Protein AF-A0A7H0TW19-F1 (afdb_monomer_lite)

Structure (mmCIF, N/CA/C/O backbone):
data_AF-A0A7H0TW19-F1
#
_entry.id   AF-A0A7H0TW19-F1
#
loop_
_atom_site.group_PDB
_atom_site.id
_atom_site.type_symbol
_atom_site.label_atom_id
_atom_site.label_alt_id
_atom_site.label_comp_id
_atom_site.label_asym_id
_atom_site.label_entity_id
_atom_site.label_seq_id
_atom_site.pdbx_PDB_ins_code
_atom_site.Cartn_x
_atom_site.Cartn_y
_atom_site.Cartn_z
_atom_site.occupancy
_atom_site.B_iso_or_equiv
_atom_site.auth_seq_id
_atom_site.auth_comp_id
_atom_site.auth_asym_id
_atom_site.auth_atom_id
_atom_site.pdbx_PDB_model_num
ATOM 1 N N . MET A 1 1 ? 64.358 -73.843 11.636 1.00 55.31 1 MET A N 1
ATOM 2 C CA . MET A 1 1 ? 64.162 -72.711 10.711 1.00 55.31 1 MET A CA 1
ATOM 3 C C . MET A 1 1 ? 63.463 -73.249 9.483 1.00 55.31 1 MET A C 1
ATOM 5 O O . MET A 1 1 ? 64.134 -73.907 8.717 1.00 55.31 1 MET A O 1
ATOM 9 N N . GLU A 1 2 ? 62.163 -73.012 9.314 1.00 51.94 2 GLU A N 1
ATOM 10 C CA . GLU A 1 2 ? 61.549 -72.881 7.986 1.00 51.94 2 GLU A CA 1
ATOM 11 C C . GLU A 1 2 ? 60.139 -72.311 8.144 1.00 51.94 2 GLU A C 1
ATOM 13 O O . GLU A 1 2 ? 59.364 -72.754 8.989 1.00 51.94 2 GLU A O 1
ATOM 18 N N . LYS A 1 3 ? 59.846 -71.251 7.391 1.00 59.38 3 LYS A N 1
ATOM 19 C CA . LYS A 1 3 ? 58.545 -70.585 7.355 1.00 59.38 3 LYS A CA 1
ATOM 20 C C . LYS A 1 3 ? 57.740 -71.241 6.241 1.00 59.38 3 LYS A C 1
ATOM 22 O O . LYS A 1 3 ? 58.203 -71.220 5.106 1.00 59.38 3 LYS A O 1
ATOM 27 N N . GLN A 1 4 ? 56.530 -71.719 6.522 1.00 59.62 4 GLN A N 1
ATOM 28 C CA . GLN A 1 4 ? 55.551 -71.986 5.469 1.00 59.62 4 GLN A CA 1
ATOM 29 C C . GLN A 1 4 ? 54.178 -71.407 5.807 1.00 59.62 4 GLN A C 1
ATOM 31 O O . GLN A 1 4 ? 53.728 -71.350 6.950 1.00 59.62 4 GLN A O 1
ATOM 36 N N . THR A 1 5 ? 53.602 -70.850 4.753 1.00 67.44 5 THR A N 1
ATOM 37 C CA . THR A 1 5 ? 52.537 -69.862 4.677 1.00 67.44 5 THR A CA 1
ATOM 38 C C . THR A 1 5 ? 51.166 -70.517 4.766 1.00 67.44 5 THR A C 1
ATOM 40 O O . THR A 1 5 ? 50.827 -71.330 3.912 1.00 67.44 5 THR A O 1
ATOM 43 N N . MET A 1 6 ? 50.339 -70.114 5.733 1.00 57.69 6 MET A N 1
ATOM 44 C CA . MET A 1 6 ? 48.916 -70.459 5.699 1.00 57.69 6 MET A CA 1
ATOM 45 C C . MET A 1 6 ? 48.165 -69.470 4.806 1.00 57.69 6 MET A C 1
ATOM 47 O O . MET A 1 6 ? 47.968 -68.299 5.144 1.00 57.69 6 MET A O 1
ATOM 51 N N . ASP A 1 7 ? 47.779 -69.992 3.649 1.00 60.94 7 ASP A N 1
ATOM 52 C CA . ASP A 1 7 ? 46.862 -69.428 2.673 1.00 60.94 7 ASP A CA 1
ATOM 53 C C . ASP A 1 7 ? 45.519 -69.078 3.342 1.00 60.94 7 ASP A C 1
ATOM 55 O O . ASP A 1 7 ? 44.771 -69.944 3.805 1.00 60.94 7 ASP A O 1
ATOM 59 N N . LYS A 1 8 ? 45.210 -67.778 3.432 1.00 62.84 8 LYS A N 1
ATOM 60 C CA . LYS A 1 8 ? 43.894 -67.287 3.861 1.00 62.84 8 LYS A CA 1
ATOM 61 C C . LYS A 1 8 ? 42.933 -67.445 2.689 1.00 62.84 8 LYS A C 1
ATOM 63 O O . LYS A 1 8 ? 42.563 -66.467 2.032 1.00 62.84 8 LYS A O 1
ATOM 68 N N . SER A 1 9 ? 42.524 -68.685 2.443 1.00 61.53 9 SER A N 1
ATOM 69 C CA . SER A 1 9 ? 41.422 -68.980 1.542 1.00 61.53 9 SER A CA 1
ATOM 70 C C . SER A 1 9 ? 40.178 -68.232 2.028 1.00 61.53 9 SER A C 1
ATOM 72 O O . SER A 1 9 ? 39.722 -68.318 3.170 1.00 61.53 9 SER A O 1
ATOM 74 N N . LYS A 1 10 ? 39.680 -67.384 1.136 1.00 64.19 10 LYS A N 1
ATOM 75 C CA . LYS A 1 10 ? 38.497 -66.556 1.311 1.00 64.19 10 LYS A CA 1
ATOM 76 C C . LYS A 1 10 ? 37.289 -67.482 1.451 1.00 64.19 10 LYS A C 1
ATOM 78 O O . LYS A 1 10 ? 36.695 -67.866 0.447 1.00 64.19 10 LYS A O 1
ATOM 83 N N . GLN A 1 11 ? 36.889 -67.817 2.675 1.00 61.22 11 GLN A N 1
ATOM 84 C CA . GLN A 1 11 ? 35.542 -68.330 2.906 1.00 61.22 11 GLN A CA 1
ATOM 85 C C . GLN A 1 11 ? 34.555 -67.190 2.648 1.00 61.22 11 GLN A C 1
ATOM 87 O O . GLN A 1 11 ? 34.291 -66.331 3.490 1.00 61.22 11 GLN A O 1
ATOM 92 N N . ALA A 1 12 ? 34.051 -67.152 1.417 1.00 63.41 12 ALA A N 1
ATOM 93 C CA . ALA A 1 12 ? 32.933 -66.320 1.033 1.00 63.41 12 ALA A CA 1
ATOM 94 C C . ALA A 1 12 ? 31.709 -66.762 1.846 1.00 63.41 12 ALA A C 1
ATOM 96 O O . ALA A 1 12 ? 31.080 -67.775 1.550 1.00 63.41 12 ALA A O 1
ATOM 97 N N . PHE A 1 13 ? 31.358 -65.991 2.874 1.00 61.44 13 PHE A N 1
ATOM 98 C CA . PHE A 1 13 ? 30.059 -66.105 3.522 1.00 61.44 13 PHE A CA 1
ATOM 99 C C . PHE A 1 13 ? 28.979 -65.758 2.492 1.00 61.44 13 PHE A C 1
ATOM 101 O O . PHE A 1 13 ? 28.653 -64.590 2.261 1.00 61.44 13 PHE A O 1
ATOM 108 N N . HIS A 1 14 ? 28.418 -66.780 1.849 1.00 65.75 14 HIS A N 1
ATOM 109 C CA . HIS A 1 14 ? 27.191 -66.646 1.083 1.00 65.75 14 HIS A CA 1
ATOM 110 C C . HIS A 1 14 ? 26.060 -66.301 2.048 1.00 65.75 14 HIS A C 1
ATOM 112 O O . HIS A 1 14 ? 25.430 -67.152 2.671 1.00 65.75 14 HIS A O 1
ATOM 118 N N . LYS A 1 15 ? 25.814 -64.998 2.182 1.00 64.38 15 LYS A N 1
ATOM 119 C CA . LYS A 1 15 ? 24.645 -64.459 2.862 1.00 64.38 15 LYS A CA 1
ATOM 120 C C . LYS A 1 15 ? 23.422 -64.868 2.042 1.00 64.38 15 LYS A C 1
ATOM 122 O O . LYS A 1 15 ? 23.065 -64.197 1.073 1.00 64.38 15 LYS A O 1
ATOM 127 N N . LEU A 1 16 ? 22.807 -65.989 2.415 1.00 62.59 16 LEU A N 1
ATOM 128 C CA . LEU A 1 16 ? 21.478 -66.392 1.968 1.00 62.59 16 LEU A CA 1
ATOM 129 C C . LEU A 1 16 ? 20.519 -65.234 2.265 1.00 62.59 16 LEU A C 1
ATOM 131 O O . LEU A 1 16 ? 20.062 -65.042 3.391 1.00 62.59 16 LEU A O 1
ATOM 135 N N . LYS A 1 17 ? 20.235 -64.412 1.250 1.00 64.38 17 LYS A N 1
ATOM 136 C CA . LYS A 1 17 ? 19.114 -63.479 1.299 1.00 64.38 17 LYS A CA 1
ATOM 137 C C . LYS A 1 17 ? 17.857 -64.336 1.288 1.00 64.38 17 LYS A C 1
ATOM 139 O O . LYS A 1 17 ? 17.424 -64.773 0.226 1.00 64.38 17 LYS A O 1
ATOM 144 N N . GLN A 1 18 ? 17.269 -64.573 2.459 1.00 66.00 18 GLN A N 1
ATOM 145 C CA . GLN A 1 18 ? 15.869 -64.970 2.518 1.00 66.00 18 GLN A CA 1
ATOM 146 C C . GLN A 1 18 ? 15.077 -63.873 1.806 1.00 66.00 18 GLN A C 1
ATOM 148 O O . GLN A 1 18 ? 14.946 -62.748 2.292 1.00 66.00 18 GLN A O 1
ATOM 153 N N . ALA A 1 19 ? 14.636 -64.167 0.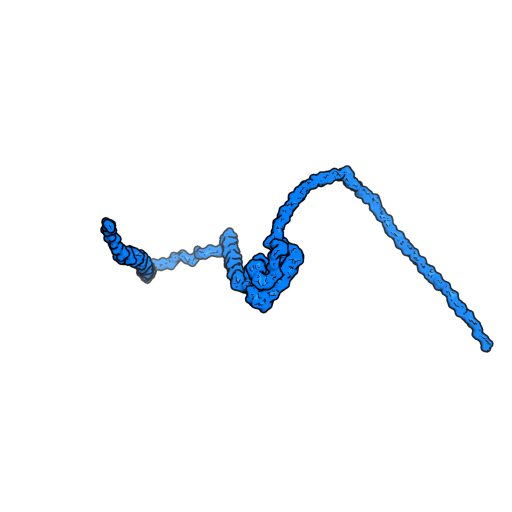586 1.00 63.41 19 ALA A N 1
ATOM 154 C CA . ALA A 1 19 ? 13.749 -63.290 -0.142 1.00 63.41 19 ALA A CA 1
ATOM 155 C C . ALA A 1 19 ? 12.436 -63.261 0.639 1.00 63.41 19 ALA A C 1
ATOM 157 O O . ALA A 1 19 ? 11.696 -64.244 0.642 1.00 63.41 19 ALA A O 1
ATOM 158 N N . PHE A 1 20 ? 12.161 -62.146 1.319 1.00 64.44 20 PHE A N 1
ATOM 159 C CA . PHE A 1 20 ? 10.841 -61.861 1.861 1.00 64.44 20 PHE A CA 1
ATOM 160 C C . PHE A 1 20 ? 9.842 -61.941 0.703 1.00 64.44 20 PHE A C 1
ATOM 162 O O . PHE A 1 20 ? 9.719 -61.014 -0.104 1.00 64.44 20 PHE A O 1
ATOM 169 N N . ARG A 1 21 ? 9.169 -63.089 0.574 1.00 64.62 21 ARG A N 1
ATOM 170 C CA . ARG A 1 21 ? 8.067 -63.262 -0.365 1.00 64.62 21 ARG A CA 1
ATOM 171 C C . ARG A 1 21 ? 6.995 -62.273 0.075 1.00 64.62 21 ARG A C 1
ATOM 173 O O . ARG A 1 21 ? 6.430 -62.412 1.155 1.00 64.62 21 ARG A O 1
ATOM 180 N N . LYS A 1 22 ? 6.777 -61.228 -0.727 1.00 67.75 22 LYS A N 1
ATOM 181 C CA . LYS A 1 22 ? 5.697 -60.263 -0.499 1.00 67.75 22 LYS A CA 1
ATOM 182 C C . LYS A 1 22 ? 4.389 -61.057 -0.341 1.00 67.75 22 LYS A C 1
ATOM 184 O O . LYS A 1 22 ? 4.174 -61.970 -1.143 1.00 67.75 22 LYS A O 1
ATOM 189 N N . PRO A 1 23 ? 3.543 -60.756 0.661 1.00 71.25 23 PRO A N 1
ATOM 190 C CA . PRO A 1 23 ? 2.292 -61.481 0.845 1.00 71.25 23 PRO A CA 1
ATOM 191 C C . PRO A 1 23 ? 1.435 -61.360 -0.425 1.00 71.25 23 PRO A C 1
ATOM 193 O O . PRO A 1 23 ? 1.479 -60.310 -1.081 1.00 71.25 23 PRO A O 1
ATOM 196 N N . PRO A 1 24 ? 0.674 -62.403 -0.806 1.00 68.25 24 PRO A N 1
ATOM 197 C CA . PRO A 1 24 ? -0.216 -62.315 -1.954 1.00 68.25 24 PRO A CA 1
ATOM 198 C C . PRO A 1 24 ? -1.241 -61.213 -1.683 1.00 68.25 24 PRO A C 1
ATOM 200 O O . PRO A 1 24 ? -2.021 -61.281 -0.736 1.00 68.25 24 PRO A O 1
ATOM 203 N N . THR A 1 25 ? -1.213 -60.158 -2.494 1.00 66.50 25 THR A N 1
ATOM 204 C CA . THR A 1 25 ? -2.215 -59.100 -2.410 1.00 66.50 25 THR A CA 1
ATOM 205 C C . THR A 1 25 ? -3.558 -59.665 -2.878 1.00 66.50 25 THR A C 1
ATOM 207 O O . THR A 1 25 ? -3.610 -60.312 -3.931 1.00 66.50 25 THR A O 1
ATOM 210 N N . PRO A 1 26 ? -4.664 -59.448 -2.142 1.00 64.44 26 PRO A N 1
ATOM 211 C CA . PRO A 1 26 ? -5.974 -59.863 -2.613 1.00 64.44 26 PRO A CA 1
ATOM 212 C C . PRO A 1 26 ? -6.293 -59.072 -3.883 1.00 64.44 26 PRO A C 1
ATOM 214 O O . PRO A 1 26 ? -6.465 -57.853 -3.853 1.00 64.44 26 PRO A O 1
ATOM 217 N N . LYS A 1 27 ? -6.360 -59.767 -5.022 1.00 65.62 27 LYS A N 1
ATOM 218 C CA . LYS A 1 27 ? -6.861 -59.216 -6.285 1.00 65.62 27 LYS A CA 1
ATOM 219 C C . LYS A 1 27 ? -8.382 -59.062 -6.194 1.00 65.62 27 LYS A C 1
ATOM 221 O O . LYS A 1 27 ? -9.121 -59.734 -6.904 1.00 65.62 27 LYS A O 1
ATOM 226 N N . GLN A 1 28 ? -8.868 -58.175 -5.327 1.00 65.31 28 GLN A N 1
ATOM 227 C CA . GLN A 1 28 ? -10.211 -57.630 -5.491 1.00 65.31 28 GLN A CA 1
ATOM 228 C C . GLN A 1 28 ? -10.141 -56.640 -6.651 1.00 65.31 28 GLN A C 1
ATOM 230 O O . GLN A 1 28 ? -9.742 -55.484 -6.505 1.00 65.31 28 GLN A O 1
ATOM 235 N N . ALA A 1 29 ? -10.439 -57.139 -7.849 1.00 65.19 29 ALA A N 1
ATOM 236 C CA . ALA A 1 29 ? -10.608 -56.306 -9.023 1.00 65.19 29 ALA A CA 1
ATOM 237 C C . ALA A 1 29 ? -11.854 -55.442 -8.809 1.00 65.19 29 ALA A C 1
ATOM 239 O O . ALA A 1 29 ? -12.974 -55.874 -9.070 1.00 65.19 29 ALA A O 1
ATOM 240 N N . PHE A 1 30 ? -11.667 -54.220 -8.310 1.00 68.75 30 PHE A N 1
ATOM 241 C CA . PHE A 1 30 ? -12.728 -53.223 -8.351 1.00 68.75 30 PHE A CA 1
ATOM 242 C C . PHE A 1 30 ? -13.170 -53.074 -9.815 1.00 68.75 30 PHE A C 1
ATOM 244 O O . PHE A 1 30 ? -12.311 -52.819 -10.672 1.00 68.75 30 PHE A O 1
ATOM 251 N N . PRO A 1 31 ? -14.464 -53.253 -10.141 1.00 68.94 31 PRO A N 1
ATOM 252 C CA . PRO A 1 31 ? -14.936 -53.062 -11.501 1.00 68.94 31 PRO A CA 1
ATOM 253 C C . PRO A 1 31 ? -14.594 -51.633 -11.921 1.00 68.94 31 PRO A C 1
ATOM 255 O O . PRO A 1 31 ? -15.015 -50.659 -11.292 1.00 68.94 31 PRO A O 1
ATOM 258 N N . LYS A 1 32 ? -13.776 -51.500 -12.971 1.00 65.75 32 LYS A N 1
ATOM 259 C CA . LYS A 1 32 ? -13.471 -50.196 -13.565 1.00 65.75 32 LYS A CA 1
ATOM 260 C C . LYS A 1 32 ? -14.809 -49.589 -13.998 1.00 65.75 32 LYS A C 1
ATOM 262 O O . LYS A 1 32 ? -15.549 -50.270 -14.704 1.00 65.75 32 LYS A O 1
ATOM 267 N N . PRO A 1 33 ? -15.151 -48.350 -13.608 1.00 64.62 33 PRO A N 1
ATOM 268 C CA . PRO A 1 33 ? -16.420 -47.755 -14.003 1.00 64.62 33 PRO A CA 1
ATOM 269 C C . PRO A 1 33 ? -16.463 -47.598 -15.531 1.00 64.62 33 PRO A C 1
ATOM 271 O O . PRO A 1 33 ? -15.871 -46.682 -16.100 1.00 64.62 33 PRO A O 1
ATOM 274 N N . THR A 1 34 ? -17.180 -48.497 -16.203 1.00 68.00 34 THR A N 1
ATOM 275 C CA . THR A 1 34 ? -17.396 -48.531 -17.655 1.00 68.00 34 THR A CA 1
ATOM 276 C C . THR A 1 34 ? -18.524 -47.594 -18.063 1.00 68.00 34 THR A C 1
ATOM 278 O O . THR A 1 34 ? -19.465 -47.989 -18.736 1.00 68.00 34 THR A O 1
ATOM 281 N N . LYS A 1 35 ? -18.461 -46.321 -17.668 1.00 62.81 35 LYS A N 1
ATOM 282 C CA . LYS A 1 35 ? -19.260 -45.265 -18.304 1.00 62.81 35 LYS A CA 1
ATOM 283 C C . LYS A 1 35 ? -18.415 -44.009 -18.332 1.00 62.81 35 LYS A C 1
ATOM 285 O O . LYS A 1 35 ? -18.204 -43.373 -17.299 1.00 62.81 35 LYS A O 1
ATOM 290 N N . SER A 1 36 ? -17.944 -43.637 -19.521 1.00 65.88 36 SER A N 1
ATOM 291 C CA . SER A 1 36 ? -17.420 -42.302 -19.775 1.00 65.88 36 SER A CA 1
ATOM 292 C C . SER A 1 36 ? -18.560 -41.312 -19.546 1.00 65.88 36 SER A C 1
ATOM 294 O O . SER A 1 36 ? -19.280 -40.940 -20.475 1.00 65.88 36 SER A O 1
ATOM 296 N N . LYS A 1 37 ? -18.759 -40.889 -18.293 1.00 62.50 37 LYS A N 1
ATOM 297 C CA . LYS A 1 37 ? -19.465 -39.647 -18.009 1.00 62.50 37 LYS A CA 1
ATOM 298 C C . LYS A 1 37 ? -18.682 -38.601 -18.786 1.00 62.50 37 LYS A C 1
ATOM 300 O O . LYS A 1 37 ? -17.597 -38.200 -18.369 1.00 62.50 37 LYS A O 1
ATOM 305 N N . LYS A 1 38 ? -19.202 -38.205 -19.952 1.00 62.53 38 LYS A N 1
ATOM 306 C CA . LYS A 1 38 ? -18.867 -36.931 -20.575 1.00 62.53 38 LYS A CA 1
ATOM 307 C C . LYS A 1 38 ? -19.217 -35.915 -19.502 1.00 62.53 38 LYS A C 1
ATOM 309 O O . LYS A 1 38 ? -20.367 -35.508 -19.381 1.00 62.53 38 LYS A O 1
ATOM 314 N N . PHE A 1 39 ? -18.250 -35.605 -18.637 1.00 60.53 39 PHE A N 1
ATOM 315 C CA . PHE A 1 39 ? -18.331 -34.459 -17.760 1.00 60.53 39 PHE A CA 1
ATOM 316 C C . PHE A 1 39 ? -18.695 -33.340 -18.707 1.00 60.53 39 PHE A C 1
ATOM 318 O O . PHE A 1 39 ? -17.907 -33.054 -19.611 1.00 60.53 39 PHE A O 1
ATOM 325 N N . PHE A 1 40 ? -19.912 -32.806 -18.584 1.00 64.19 40 PHE A N 1
ATOM 326 C CA . PHE A 1 40 ? -20.288 -31.596 -19.283 1.00 64.19 40 PHE A CA 1
ATOM 327 C C . PHE A 1 40 ? -19.141 -30.636 -19.017 1.00 64.19 40 PHE A C 1
ATOM 329 O O . PHE A 1 40 ? -18.960 -30.171 -17.886 1.00 64.19 40 PHE A O 1
ATOM 336 N N . ARG A 1 41 ? -18.290 -30.430 -20.028 1.00 65.75 41 ARG A N 1
ATOM 337 C CA . ARG A 1 41 ? -17.232 -29.439 -19.991 1.00 65.75 41 ARG A CA 1
ATOM 338 C C . ARG A 1 41 ? -17.996 -28.136 -20.093 1.00 65.75 41 ARG A C 1
ATOM 340 O O . ARG A 1 41 ? -18.065 -27.544 -21.160 1.00 65.75 41 ARG A O 1
ATOM 347 N N . LYS A 1 42 ? -18.649 -27.731 -18.994 1.00 65.56 42 LYS A N 1
ATOM 348 C CA . LYS A 1 42 ? -19.119 -26.366 -18.824 1.00 65.56 42 LYS A CA 1
ATOM 349 C C . LYS A 1 42 ? -17.892 -25.555 -19.176 1.00 65.56 42 LYS A C 1
ATOM 351 O O . LYS A 1 42 ? -16.871 -25.704 -18.497 1.00 65.56 42 LYS A O 1
ATOM 356 N N . HIS A 1 43 ? -17.947 -24.826 -20.290 1.00 67.19 43 HIS A N 1
ATOM 357 C CA . HIS A 1 43 ? -16.893 -23.898 -20.648 1.00 67.19 43 HIS A CA 1
ATOM 358 C C . HIS A 1 43 ? -16.686 -23.073 -19.391 1.00 67.19 43 HIS A C 1
ATOM 360 O O . HIS A 1 43 ? -17.595 -22.358 -18.970 1.00 67.19 43 HIS A O 1
ATOM 366 N N . LYS A 1 44 ? -15.560 -23.296 -18.699 1.00 64.94 44 LYS A N 1
ATOM 367 C CA . LYS A 1 44 ? -15.215 -22.518 -17.519 1.00 64.94 44 LYS A CA 1
AT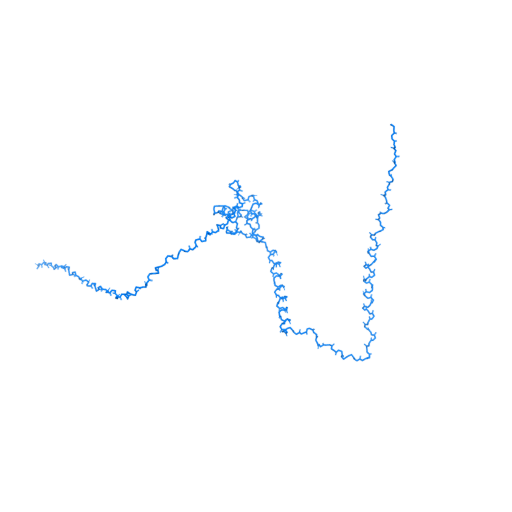OM 368 C C . LYS A 1 44 ? -15.116 -21.118 -18.069 1.00 64.94 44 LYS A C 1
ATOM 370 O O . LYS A 1 44 ? -14.139 -20.819 -18.750 1.00 64.94 44 LYS A O 1
ATOM 375 N N . GLN A 1 45 ? -16.174 -20.337 -17.868 1.00 63.56 45 GLN A N 1
ATOM 376 C CA . GLN A 1 45 ? -16.252 -18.948 -18.263 1.00 63.56 45 GLN A CA 1
ATOM 377 C C . GLN A 1 45 ? -14.937 -18.364 -17.780 1.00 63.56 45 GLN A C 1
ATOM 379 O O . GLN A 1 45 ? -14.661 -18.397 -16.577 1.00 63.56 45 GLN A O 1
ATOM 384 N N . SER A 1 46 ? -14.043 -18.029 -18.716 1.00 65.50 46 SER A N 1
ATOM 385 C CA . SER A 1 46 ? -12.699 -17.617 -18.344 1.00 65.50 46 SER A CA 1
ATOM 386 C C . SER A 1 46 ? -12.922 -16.427 -17.439 1.00 65.50 46 SER A C 1
ATOM 388 O O . SER A 1 46 ? -13.501 -15.444 -17.907 1.00 65.50 46 SER A O 1
ATOM 390 N N . PHE A 1 47 ? -12.586 -16.540 -16.149 1.00 66.75 47 PHE A N 1
ATOM 391 C CA . PHE A 1 47 ? -12.694 -15.416 -15.231 1.00 66.75 47 PHE A CA 1
ATOM 392 C C . PHE A 1 47 ? -11.986 -14.272 -15.936 1.00 66.75 47 PHE A C 1
ATOM 394 O O . PHE A 1 47 ? -10.769 -14.359 -16.114 1.00 66.75 47 PHE A O 1
ATOM 401 N N . ARG A 1 48 ? -12.753 -13.300 -16.459 1.00 68.75 48 ARG A N 1
ATOM 402 C CA . ARG A 1 48 ? -12.216 -12.269 -17.348 1.00 68.75 48 ARG A CA 1
ATOM 403 C C . ARG A 1 48 ? -11.047 -11.668 -16.591 1.00 68.75 48 ARG A C 1
ATOM 405 O O . ARG A 1 48 ? -11.234 -11.099 -15.509 1.00 68.75 48 ARG A O 1
ATOM 412 N N . LYS A 1 49 ? -9.830 -11.929 -17.076 1.00 68.75 49 LYS A N 1
ATOM 413 C CA . LYS A 1 49 ? -8.609 -11.489 -16.410 1.00 68.75 49 LYS A CA 1
ATOM 414 C C . LYS A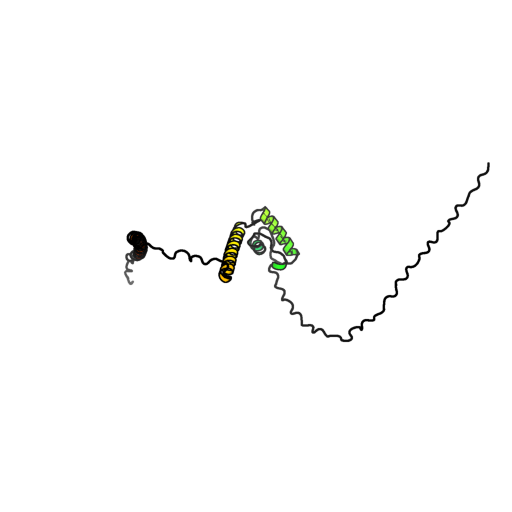 1 49 ? -8.685 -9.974 -16.435 1.00 68.75 49 LYS A C 1
ATOM 416 O O . LYS A 1 49 ? -8.530 -9.375 -17.491 1.00 68.75 49 LYS A O 1
ATOM 421 N N . ARG A 1 50 ? -9.023 -9.359 -15.297 1.00 75.44 50 ARG A N 1
ATOM 422 C CA . ARG A 1 50 ? -9.005 -7.896 -15.205 1.00 75.44 50 ARG A CA 1
ATOM 423 C C . ARG A 1 50 ? -7.591 -7.451 -15.555 1.00 75.44 50 ARG A C 1
ATOM 425 O O . ARG A 1 50 ? -6.635 -8.066 -15.073 1.00 75.44 50 ARG A O 1
ATOM 432 N N . SER A 1 51 ? -7.497 -6.448 -16.414 1.00 80.81 51 SER A N 1
ATOM 433 C CA . SER A 1 51 ? -6.239 -5.944 -16.942 1.00 80.81 51 SER A CA 1
ATOM 434 C C . SER A 1 51 ? -5.318 -5.478 -15.817 1.00 80.81 51 SER A C 1
ATOM 436 O O . SER A 1 51 ? -5.763 -5.020 -14.758 1.00 80.81 51 SER A O 1
ATOM 438 N N . ASN A 1 52 ? -4.014 -5.630 -16.047 1.00 85.69 52 ASN A N 1
ATOM 439 C CA . ASN A 1 52 ? -3.011 -5.073 -15.153 1.00 85.69 52 ASN A CA 1
ATOM 440 C C . ASN A 1 52 ? -3.188 -3.553 -15.128 1.00 85.69 52 ASN A C 1
ATOM 442 O O . ASN A 1 52 ? -3.296 -2.940 -16.189 1.00 85.69 52 ASN A O 1
ATOM 446 N N . PRO A 1 53 ? -3.178 -2.925 -13.948 1.00 86.25 53 PRO A N 1
ATOM 447 C CA . PRO A 1 53 ? -3.493 -1.511 -13.855 1.00 86.25 53 PRO A CA 1
ATOM 448 C C . PRO A 1 53 ? -2.268 -0.611 -14.139 1.00 86.25 53 PRO A C 1
ATOM 450 O O . PRO A 1 53 ? -2.399 0.607 -14.077 1.00 86.25 53 PRO A O 1
ATOM 453 N N . ILE A 1 54 ? -1.084 -1.188 -14.396 1.00 88.69 54 ILE A N 1
ATOM 454 C CA . ILE A 1 54 ? 0.141 -0.485 -14.826 1.00 88.69 54 ILE A CA 1
ATOM 455 C C . ILE A 1 54 ? 0.434 -0.879 -16.271 1.00 88.69 54 ILE A C 1
ATOM 457 O O . ILE A 1 54 ? 0.549 -2.081 -16.560 1.00 88.69 54 ILE A O 1
ATOM 461 N N . GLY A 1 55 ? 0.582 0.117 -17.142 1.00 86.00 55 GLY A N 1
ATOM 462 C CA . GLY A 1 55 ? 0.979 -0.070 -18.529 1.00 86.00 55 GLY A CA 1
ATOM 463 C C . GLY A 1 55 ? 2.463 -0.439 -18.661 1.00 86.00 55 GLY A C 1
ATOM 464 O O . GLY A 1 55 ? 3.265 -0.170 -17.769 1.00 86.00 55 GLY A O 1
ATOM 465 N N . PRO A 1 56 ? 2.880 -1.060 -19.775 1.00 81.62 56 PRO A N 1
ATOM 466 C CA . PRO A 1 56 ? 4.283 -1.421 -19.994 1.00 81.62 56 PRO A CA 1
ATOM 467 C C . PRO A 1 56 ? 5.225 -0.206 -20.067 1.00 81.62 56 PRO A C 1
ATOM 469 O O . PRO A 1 56 ? 6.413 -0.360 -19.803 1.00 81.62 56 PRO A O 1
ATOM 472 N N . ARG A 1 57 ? 4.701 0.982 -20.402 1.00 84.88 57 ARG A N 1
ATOM 473 C CA . ARG A 1 57 ? 5.462 2.235 -20.528 1.00 84.88 57 ARG A CA 1
ATOM 474 C C . ARG A 1 57 ? 5.523 3.068 -19.246 1.00 84.88 57 ARG A C 1
ATOM 476 O O . ARG A 1 57 ? 6.254 4.047 -19.219 1.00 84.88 57 ARG A O 1
ATOM 483 N N . ASP A 1 58 ? 4.796 2.691 -18.196 1.00 87.44 58 ASP A N 1
ATOM 484 C CA . ASP A 1 58 ? 4.768 3.479 -16.964 1.00 87.44 58 ASP A CA 1
ATOM 485 C C . ASP A 1 58 ? 6.067 3.259 -16.166 1.00 87.44 58 ASP A C 1
ATOM 487 O O . ASP A 1 58 ? 6.334 2.132 -15.720 1.00 87.44 58 ASP A O 1
ATOM 491 N N . PRO A 1 59 ? 6.885 4.304 -15.943 1.00 89.62 59 PRO A N 1
ATOM 492 C CA . PRO A 1 59 ? 8.126 4.163 -15.199 1.00 89.62 59 PRO A CA 1
ATOM 493 C C . PRO A 1 59 ? 7.833 3.959 -13.706 1.00 89.62 59 PRO A C 1
ATOM 495 O O . PRO A 1 59 ? 7.143 4.750 -13.057 1.00 89.62 59 PRO A O 1
ATOM 498 N N . ILE A 1 60 ? 8.388 2.882 -13.145 1.00 93.50 60 ILE A N 1
ATOM 499 C CA . ILE A 1 60 ? 8.276 2.538 -11.722 1.00 93.50 60 ILE A CA 1
ATOM 500 C C . ILE A 1 60 ? 9.581 2.945 -11.032 1.00 93.50 60 ILE A C 1
ATOM 502 O O . ILE A 1 60 ? 10.573 2.222 -11.118 1.00 93.50 60 ILE A O 1
ATOM 506 N N . PHE A 1 61 ? 9.571 4.090 -10.350 1.00 93.81 61 PHE A N 1
ATOM 507 C CA . PHE A 1 61 ? 10.687 4.602 -9.547 1.00 93.81 61 PHE A CA 1
ATOM 508 C C . PHE A 1 61 ? 10.172 5.262 -8.259 1.00 93.81 61 PHE A C 1
ATOM 510 O O . PHE A 1 61 ? 8.983 5.563 -8.141 1.00 93.81 61 PHE A O 1
ATOM 517 N N . PHE A 1 62 ? 11.054 5.464 -7.274 1.00 94.56 62 PHE A N 1
ATOM 518 C CA . PHE A 1 62 ? 10.682 5.924 -5.927 1.00 94.56 62 PHE A CA 1
ATOM 519 C C . PHE A 1 62 ? 10.094 7.347 -5.885 1.00 94.56 62 PHE A C 1
ATOM 521 O O . PHE A 1 62 ? 9.298 7.642 -5.001 1.00 94.56 62 PHE A O 1
ATOM 528 N N . GLY A 1 63 ? 10.432 8.202 -6.854 1.00 93.69 63 GLY A N 1
ATOM 529 C CA . GLY A 1 63 ? 9.906 9.567 -6.962 1.00 93.69 63 GLY A CA 1
ATOM 530 C C . GLY A 1 63 ? 8.479 9.661 -7.517 1.00 93.69 63 GLY A C 1
ATOM 531 O O . GLY A 1 63 ? 7.814 10.674 -7.323 1.00 93.69 63 GLY A O 1
ATOM 532 N N . ASN A 1 64 ? 7.952 8.609 -8.157 1.00 94.88 64 ASN A N 1
ATOM 533 C CA . ASN A 1 64 ? 6.571 8.610 -8.646 1.00 94.88 64 ASN A CA 1
ATOM 534 C C . ASN A 1 64 ? 5.585 8.250 -7.522 1.00 94.88 64 ASN A C 1
ATOM 536 O O . ASN A 1 64 ? 5.004 7.160 -7.487 1.00 94.88 64 ASN A O 1
ATOM 540 N N . LEU A 1 65 ? 5.393 9.179 -6.583 1.00 94.50 65 LEU A N 1
ATOM 541 C CA . LEU A 1 65 ? 4.582 8.954 -5.384 1.00 94.50 65 LEU A CA 1
ATOM 542 C C . LEU A 1 65 ? 3.134 8.598 -5.720 1.00 94.50 65 LEU A C 1
ATOM 544 O O . LEU A 1 65 ? 2.570 7.693 -5.108 1.00 94.50 65 LEU A O 1
ATOM 548 N N . ARG A 1 66 ? 2.544 9.241 -6.735 1.00 93.50 66 ARG A N 1
ATOM 549 C CA . ARG A 1 66 ? 1.155 8.996 -7.156 1.00 93.50 66 ARG A CA 1
ATOM 550 C C . ARG A 1 66 ? 0.925 7.535 -7.545 1.00 93.50 66 ARG A C 1
ATOM 552 O O . ARG A 1 66 ? -0.087 6.947 -7.160 1.00 93.50 66 ARG A O 1
ATOM 559 N N . LEU A 1 67 ? 1.872 6.935 -8.268 1.00 94.38 67 LEU A N 1
ATOM 560 C CA . LEU A 1 67 ? 1.816 5.519 -8.620 1.00 94.38 67 LEU A CA 1
ATOM 561 C C . LEU A 1 67 ? 1.978 4.640 -7.375 1.00 94.38 67 LEU A C 1
ATOM 563 O O . LEU A 1 67 ? 1.181 3.724 -7.169 1.00 94.38 67 LEU A O 1
ATOM 567 N N . LEU A 1 68 ? 2.972 4.925 -6.528 1.00 95.19 68 LEU A N 1
ATOM 568 C CA . LEU A 1 68 ? 3.276 4.113 -5.344 1.00 95.19 68 LEU A CA 1
ATOM 569 C C . LEU A 1 68 ? 2.151 4.140 -4.300 1.00 95.19 68 LEU A C 1
ATOM 571 O O . LEU A 1 68 ? 1.823 3.089 -3.744 1.00 95.19 68 LEU A O 1
ATOM 575 N N . PHE A 1 69 ? 1.500 5.289 -4.095 1.00 94.56 69 PHE A N 1
ATOM 576 C CA . PHE A 1 69 ? 0.351 5.427 -3.195 1.00 94.56 69 PHE A CA 1
ATOM 577 C C . PHE A 1 69 ? -0.796 4.484 -3.571 1.00 94.56 69 PHE A C 1
ATOM 579 O O . PHE A 1 69 ? -1.426 3.915 -2.682 1.00 94.56 69 PHE A O 1
ATOM 586 N N . ARG A 1 70 ? -1.024 4.219 -4.867 1.00 94.06 70 ARG A N 1
ATOM 587 C CA . ARG A 1 70 ? -2.074 3.285 -5.314 1.00 94.06 70 ARG A CA 1
ATOM 588 C C . ARG A 1 70 ? -1.803 1.830 -4.909 1.00 94.06 70 ARG A C 1
ATOM 590 O O . ARG A 1 70 ? -2.727 1.019 -4.866 1.00 94.06 70 ARG A O 1
ATOM 597 N N . PHE A 1 71 ? -0.549 1.481 -4.619 1.00 95.75 71 PHE A N 1
ATOM 598 C CA . PHE A 1 71 ? -0.133 0.127 -4.228 1.00 95.75 71 PHE A CA 1
ATOM 599 C C . PHE A 1 71 ? 0.106 -0.028 -2.725 1.00 95.75 71 PHE A C 1
ATOM 601 O O . PHE A 1 71 ? 0.569 -1.081 -2.270 1.00 95.75 71 PHE A O 1
ATOM 608 N N . ILE A 1 72 ? -0.248 0.991 -1.947 1.00 95.56 72 ILE A N 1
ATOM 609 C CA . ILE A 1 72 ? -0.146 1.006 -0.495 1.00 95.56 72 ILE A CA 1
ATOM 610 C C . ILE A 1 72 ? -1.554 1.115 0.091 1.00 95.56 72 ILE A C 1
ATOM 612 O O . ILE A 1 72 ? -2.441 1.772 -0.439 1.00 95.56 72 ILE A O 1
ATOM 616 N N . SER A 1 73 ? -1.784 0.403 1.187 1.00 93.81 73 SER A N 1
ATOM 617 C CA . SER A 1 73 ? -3.010 0.531 1.971 1.00 93.81 73 SER A CA 1
ATOM 618 C C . SER A 1 73 ? -3.029 1.850 2.738 1.00 93.81 73 SER A C 1
ATOM 620 O O . SER A 1 73 ? -1.988 2.405 3.065 1.00 93.81 73 SER A O 1
ATOM 622 N N . GLU A 1 74 ? -4.206 2.286 3.171 1.00 89.38 74 GLU A N 1
ATOM 623 C CA . GLU A 1 74 ? -4.343 3.447 4.059 1.00 89.38 74 GLU A CA 1
ATOM 624 C C . GLU A 1 74 ? -3.490 3.350 5.340 1.00 89.38 74 GLU A C 1
ATOM 626 O O . GLU A 1 74 ? -3.077 4.363 5.893 1.00 89.38 74 GLU A O 1
ATOM 631 N N . GLN A 1 75 ? -3.179 2.133 5.800 1.00 89.56 75 GLN A N 1
ATOM 632 C CA . GLN A 1 75 ? -2.313 1.891 6.959 1.00 89.56 75 GLN A CA 1
ATOM 633 C C . GLN A 1 75 ? -0.822 2.127 6.677 1.00 89.56 75 GLN A C 1
ATOM 635 O O . GLN A 1 75 ? -0.017 2.025 7.599 1.00 89.56 75 GLN A O 1
ATOM 640 N N . GLY A 1 76 ? -0.445 2.353 5.420 1.00 91.75 76 GLY A N 1
ATOM 641 C CA . GLY A 1 76 ? 0.942 2.411 4.981 1.00 91.75 76 GLY A CA 1
ATOM 642 C C . GLY A 1 76 ? 1.517 1.055 4.572 1.00 91.75 76 GLY A C 1
ATOM 643 O O . GLY A 1 76 ? 2.649 1.016 4.123 1.00 91.75 76 GLY A O 1
ATOM 644 N N . LYS A 1 77 ? 0.787 -0.072 4.651 1.00 93.75 77 LYS A N 1
ATOM 645 C CA . LYS A 1 77 ? 1.295 -1.413 4.259 1.00 93.75 77 LYS A CA 1
ATOM 646 C C . LYS A 1 77 ? 1.242 -1.645 2.746 1.00 93.75 77 LYS A C 1
ATOM 648 O O . LYS A 1 77 ? 0.267 -1.245 2.119 1.00 93.75 77 LYS A O 1
ATOM 653 N N . ILE A 1 78 ? 2.223 -2.359 2.185 1.00 96.56 78 ILE A N 1
ATOM 654 C CA . ILE A 1 78 ? 2.269 -2.712 0.752 1.00 96.56 78 ILE A CA 1
ATOM 655 C C . ILE A 1 78 ? 1.168 -3.730 0.434 1.00 96.56 78 ILE A C 1
ATOM 657 O O . ILE A 1 78 ? 1.040 -4.744 1.125 1.00 96.56 78 ILE A O 1
ATOM 661 N N . LEU A 1 79 ? 0.384 -3.477 -0.615 1.00 96.44 79 LEU A N 1
ATOM 662 C CA . LEU A 1 79 ? -0.677 -4.383 -1.046 1.00 96.44 79 LEU A CA 1
ATOM 663 C C . LEU A 1 79 ? -0.099 -5.643 -1.722 1.00 96.44 79 LEU A C 1
ATOM 665 O O . LEU A 1 79 ? 0.843 -5.557 -2.518 1.00 96.44 79 LEU A O 1
ATOM 669 N N . PRO A 1 80 ? -0.664 -6.835 -1.451 1.00 97.00 80 PRO A N 1
ATOM 670 C CA . PRO A 1 80 ? -0.175 -8.075 -2.035 1.00 97.00 80 PRO A CA 1
ATOM 671 C C . PRO A 1 80 ? -0.531 -8.176 -3.523 1.00 97.00 80 PRO A C 1
ATOM 673 O O . PRO A 1 80 ? -1.603 -7.745 -3.955 1.00 97.00 80 PRO A O 1
ATOM 676 N N . ARG A 1 81 ? 0.315 -8.876 -4.291 1.00 95.69 81 ARG A N 1
ATOM 677 C CA . ARG A 1 81 ? 0.165 -9.065 -5.748 1.00 95.69 81 ARG A CA 1
ATOM 678 C C . ARG A 1 81 ? -1.223 -9.554 -6.178 1.00 95.69 81 ARG A C 1
ATOM 680 O O . ARG A 1 81 ? -1.736 -9.139 -7.208 1.00 95.69 81 ARG A O 1
ATOM 687 N N . ARG A 1 82 ? -1.845 -10.442 -5.394 1.00 93.12 82 ARG A N 1
ATOM 688 C CA . ARG A 1 82 ? -3.183 -10.998 -5.682 1.00 93.12 82 ARG A CA 1
ATOM 689 C C . ARG A 1 82 ? -4.298 -9.945 -5.678 1.00 93.12 82 ARG A C 1
ATOM 691 O O . ARG A 1 82 ? -5.308 -10.132 -6.344 1.00 93.12 82 ARG A O 1
ATOM 698 N N . VAL A 1 83 ? -4.105 -8.852 -4.938 1.00 93.44 83 VAL A N 1
ATOM 699 C CA . VAL A 1 83 ? -5.046 -7.727 -4.864 1.00 93.44 83 VAL A CA 1
ATOM 700 C C . VAL A 1 83 ? -4.740 -6.716 -5.963 1.00 93.44 83 VAL A C 1
ATOM 702 O O . VAL A 1 83 ? -5.647 -6.306 -6.680 1.00 93.44 83 VAL A O 1
ATOM 705 N N . THR A 1 84 ? -3.463 -6.363 -6.130 1.00 93.50 84 THR A N 1
ATOM 706 C CA . THR A 1 84 ? -3.009 -5.360 -7.110 1.00 93.50 84 THR A CA 1
ATOM 707 C C . THR A 1 84 ? -3.045 -5.864 -8.551 1.00 93.50 84 THR A C 1
ATOM 709 O O . THR A 1 84 ? -3.079 -5.061 -9.477 1.00 93.50 84 THR A O 1
ATOM 712 N N . ARG A 1 85 ? -3.055 -7.191 -8.740 1.00 91.31 85 ARG A N 1
ATOM 713 C CA . ARG A 1 85 ? -3.060 -7.887 -10.037 1.00 91.31 85 ARG A CA 1
ATOM 714 C C . ARG A 1 85 ? -1.872 -7.515 -10.916 1.00 91.31 85 ARG A C 1
ATOM 716 O O . ARG A 1 85 ? -1.990 -7.422 -12.125 1.00 91.31 85 ARG A O 1
ATOM 723 N N . LEU A 1 86 ? -0.715 -7.309 -10.303 1.00 94.06 86 LEU A N 1
ATOM 724 C CA . LEU A 1 86 ? 0.516 -7.031 -11.030 1.00 94.06 86 LEU A CA 1
ATOM 725 C C . LEU A 1 86 ? 1.229 -8.312 -11.459 1.00 94.06 86 LEU A C 1
ATOM 727 O O . LEU A 1 86 ? 1.079 -9.387 -10.855 1.00 94.06 86 LEU A O 1
ATOM 731 N N . THR A 1 87 ? 2.081 -8.180 -12.474 1.00 93.88 87 THR A N 1
ATOM 732 C CA . THR A 1 87 ? 3.083 -9.208 -12.774 1.00 93.88 87 THR A CA 1
ATOM 733 C C . THR A 1 87 ? 4.090 -9.313 -11.625 1.00 93.88 87 THR A C 1
ATOM 735 O O . THR A 1 87 ? 4.296 -8.370 -10.857 1.00 93.88 87 THR A O 1
ATOM 738 N N . LEU A 1 88 ? 4.755 -10.465 -11.493 1.00 94.94 88 LEU A N 1
ATOM 739 C CA . LEU A 1 88 ? 5.767 -10.657 -10.449 1.00 94.94 88 LEU A CA 1
ATOM 740 C C . LEU A 1 88 ? 6.923 -9.649 -10.579 1.00 94.94 88 LEU A C 1
ATOM 742 O O . LEU A 1 88 ? 7.368 -9.100 -9.573 1.00 94.94 88 LEU A O 1
ATOM 746 N N . LYS A 1 89 ? 7.362 -9.367 -11.815 1.00 94.38 89 LYS A N 1
ATOM 747 C CA . LYS A 1 89 ? 8.424 -8.391 -12.108 1.00 94.38 89 LYS A CA 1
ATOM 748 C C . LYS A 1 89 ? 8.030 -6.982 -11.650 1.00 94.38 89 LYS A C 1
ATOM 750 O O . LYS A 1 89 ? 8.795 -6.346 -10.931 1.00 94.38 89 LYS A O 1
ATOM 755 N N . GLN A 1 90 ? 6.824 -6.523 -11.994 1.00 95.25 90 GLN A N 1
ATOM 756 C CA . GLN A 1 90 ? 6.316 -5.215 -11.558 1.00 95.25 90 GLN A CA 1
ATOM 757 C C . GLN A 1 90 ? 6.173 -5.138 -10.034 1.00 95.25 90 GLN A C 1
ATOM 759 O O . GLN A 1 90 ? 6.614 -4.165 -9.433 1.00 95.25 90 GLN A O 1
ATOM 764 N N . GLN A 1 91 ? 5.627 -6.177 -9.389 1.00 96.75 91 GLN A N 1
ATOM 765 C CA . GLN A 1 91 ? 5.476 -6.201 -7.931 1.00 96.75 91 GLN A CA 1
ATOM 766 C C . GLN A 1 91 ? 6.830 -6.077 -7.214 1.00 96.75 91 GLN A C 1
ATOM 768 O O . GLN A 1 91 ? 6.925 -5.349 -6.226 1.00 96.75 91 GLN A O 1
ATOM 773 N N . ARG A 1 92 ? 7.877 -6.762 -7.698 1.00 97.00 92 ARG A N 1
ATOM 774 C CA . ARG A 1 92 ? 9.240 -6.637 -7.150 1.00 97.00 92 ARG A CA 1
ATOM 775 C C . ARG A 1 92 ? 9.764 -5.206 -7.288 1.00 97.00 92 ARG A C 1
ATOM 777 O O . ARG A 1 92 ? 10.200 -4.646 -6.286 1.00 97.00 92 ARG A O 1
ATOM 784 N N . LYS A 1 93 ? 9.637 -4.606 -8.480 1.00 96.31 93 LYS A N 1
ATOM 785 C CA . LYS A 1 93 ? 10.037 -3.209 -8.736 1.00 96.31 93 LYS A CA 1
ATOM 786 C C . LYS A 1 93 ? 9.328 -2.238 -7.791 1.00 96.31 93 LYS A C 1
ATOM 788 O O . LYS A 1 93 ? 9.989 -1.494 -7.083 1.00 96.31 93 LYS A O 1
ATOM 793 N N . ILE A 1 94 ? 8.002 -2.331 -7.683 1.00 96.69 94 ILE A N 1
ATOM 794 C CA . ILE A 1 94 ? 7.209 -1.494 -6.769 1.00 96.69 94 ILE A CA 1
ATOM 795 C C . ILE A 1 94 ? 7.636 -1.690 -5.320 1.00 96.69 94 ILE A C 1
ATOM 797 O O . ILE A 1 94 ? 7.775 -0.722 -4.585 1.00 96.69 94 ILE A O 1
ATOM 801 N N . THR A 1 95 ? 7.860 -2.932 -4.893 1.00 97.56 95 THR A N 1
ATOM 802 C CA . THR A 1 95 ? 8.256 -3.210 -3.507 1.00 97.56 95 THR A CA 1
ATOM 803 C C . THR A 1 95 ? 9.602 -2.562 -3.181 1.00 97.56 95 THR A C 1
ATOM 805 O O . THR A 1 95 ? 9.750 -2.004 -2.097 1.00 97.56 95 THR A O 1
ATOM 808 N N . LEU A 1 96 ? 10.560 -2.599 -4.113 1.00 97.75 96 LEU A N 1
ATOM 809 C CA . LEU A 1 96 ? 11.849 -1.923 -3.972 1.00 97.75 96 LEU A CA 1
ATOM 810 C C . LEU A 1 96 ? 11.680 -0.397 -3.934 1.00 97.75 96 LEU A C 1
ATOM 812 O O . LEU A 1 96 ? 12.149 0.234 -2.991 1.00 97.75 96 LEU A O 1
ATOM 816 N N . SER A 1 97 ? 10.940 0.178 -4.886 1.00 97.62 97 SER A N 1
ATOM 817 C CA . SER A 1 97 ? 10.693 1.624 -4.947 1.00 97.62 97 SER A CA 1
ATOM 818 C C . SER A 1 97 ? 9.961 2.154 -3.711 1.00 97.62 97 SER A C 1
ATOM 820 O O . SER A 1 97 ? 10.327 3.204 -3.199 1.00 97.62 97 SER A O 1
ATOM 822 N N . ILE A 1 98 ? 8.973 1.423 -3.176 1.00 97.38 98 ILE A N 1
ATOM 823 C CA . ILE A 1 98 ? 8.289 1.802 -1.927 1.00 97.38 98 ILE A CA 1
ATOM 824 C C . ILE A 1 98 ? 9.262 1.771 -0.749 1.00 97.38 98 ILE A C 1
ATOM 826 O O . ILE A 1 98 ? 9.225 2.662 0.094 1.00 97.38 98 ILE A O 1
ATOM 830 N N . LYS A 1 99 ? 10.126 0.753 -0.661 1.00 97.62 99 LYS A N 1
ATOM 831 C CA . LYS A 1 99 ? 11.127 0.681 0.411 1.00 97.62 99 LYS A CA 1
ATOM 832 C C . LYS A 1 99 ? 12.096 1.862 0.344 1.00 97.62 99 LYS A C 1
ATOM 834 O O . LYS A 1 99 ? 12.319 2.490 1.370 1.00 97.62 99 LYS A O 1
ATOM 839 N N . GLN A 1 100 ? 12.592 2.199 -0.846 1.00 97.88 100 GLN A N 1
ATOM 840 C CA . GLN A 1 100 ? 13.440 3.376 -1.066 1.00 97.88 100 GLN A CA 1
ATOM 841 C C . GLN A 1 100 ? 12.718 4.671 -0.672 1.00 97.88 100 GLN A C 1
ATOM 843 O O . GLN A 1 100 ? 13.224 5.430 0.145 1.00 97.88 100 G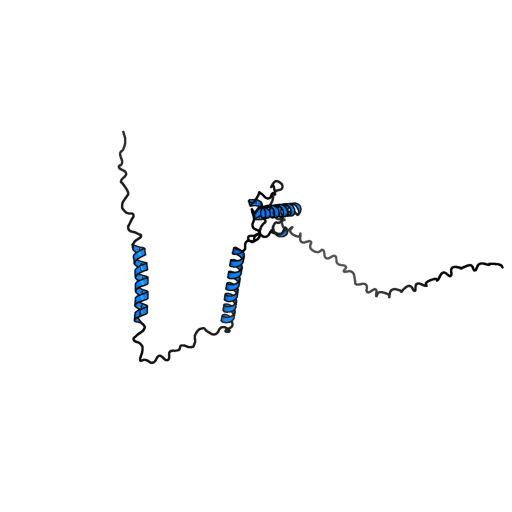LN A O 1
ATOM 848 N N . ALA A 1 101 ? 11.495 4.881 -1.165 1.00 97.62 101 ALA A N 1
ATOM 849 C CA . ALA A 1 101 ? 10.694 6.059 -0.839 1.00 97.62 101 ALA A CA 1
ATOM 850 C C . ALA A 1 101 ? 10.409 6.196 0.669 1.00 97.62 101 ALA A C 1
ATOM 852 O O . ALA A 1 101 ? 10.349 7.308 1.179 1.00 97.62 101 ALA A O 1
ATOM 853 N N . ARG A 1 102 ? 10.267 5.085 1.405 1.00 97.00 102 ARG A N 1
ATOM 854 C CA . ARG A 1 102 ? 10.126 5.114 2.871 1.00 97.00 102 ARG A CA 1
ATOM 855 C C . ARG A 1 102 ? 11.413 5.491 3.596 1.00 97.00 102 ARG A C 1
ATOM 857 O O . ARG A 1 102 ? 11.342 6.217 4.578 1.00 97.00 102 ARG A O 1
ATOM 864 N N . ILE A 1 103 ? 12.566 5.005 3.131 1.00 97.44 103 ILE A N 1
ATOM 865 C CA . ILE A 1 103 ? 13.875 5.397 3.684 1.00 97.44 103 ILE A CA 1
ATOM 866 C C . ILE A 1 103 ? 14.083 6.905 3.499 1.00 97.44 103 ILE A C 1
ATOM 868 O O . ILE A 1 103 ? 14.524 7.578 4.420 1.00 97.44 103 ILE A O 1
ATOM 872 N N . LEU A 1 104 ? 13.668 7.439 2.349 1.00 96.88 104 LEU A N 1
ATOM 873 C CA . LEU A 1 104 ? 13.689 8.872 2.041 1.00 96.88 104 LEU A CA 1
ATOM 874 C C . LEU A 1 104 ? 12.547 9.673 2.698 1.00 96.88 104 LEU A C 1
ATOM 876 O O . LEU A 1 104 ? 12.329 10.823 2.335 1.00 96.88 104 LEU A O 1
ATOM 880 N N . ALA A 1 105 ? 11.774 9.069 3.605 1.00 95.06 105 ALA A N 1
ATOM 881 C CA . ALA A 1 105 ? 10.629 9.684 4.283 1.00 95.06 105 ALA A CA 1
ATOM 882 C C . ALA A 1 105 ? 9.510 10.237 3.365 1.00 95.06 105 ALA A C 1
ATOM 884 O O . ALA A 1 105 ? 8.617 10.940 3.831 1.00 95.06 105 ALA A O 1
ATOM 885 N N . LEU A 1 106 ? 9.480 9.862 2.081 1.00 95.31 106 LEU A N 1
ATOM 886 C CA . LEU A 1 106 ? 8.422 10.251 1.136 1.00 95.31 106 LEU A CA 1
ATOM 887 C C . LEU A 1 106 ? 7.111 9.484 1.373 1.00 95.31 106 LEU A C 1
ATOM 889 O O . LEU A 1 106 ? 6.035 9.926 0.972 1.00 95.31 106 LEU A O 1
ATOM 893 N N . LEU A 1 107 ? 7.196 8.298 1.984 1.00 94.31 107 LEU A N 1
ATOM 894 C CA . LEU A 1 107 ? 6.052 7.443 2.297 1.00 94.31 107 LEU A CA 1
ATOM 895 C C . LEU A 1 107 ? 6.086 6.995 3.762 1.00 94.31 107 LEU A C 1
ATOM 897 O O . LEU A 1 107 ? 7.151 6.637 4.267 1.00 94.31 107 LEU A O 1
ATOM 901 N N . PRO A 1 108 ? 4.926 6.912 4.437 1.00 92.75 108 PRO A N 1
ATOM 902 C CA . PRO A 1 108 ? 4.872 6.493 5.830 1.00 92.75 108 PRO A CA 1
ATOM 903 C C . PRO A 1 108 ? 5.096 4.981 5.993 1.00 92.75 108 PRO A C 1
ATOM 905 O O . PRO A 1 108 ? 4.667 4.160 5.171 1.00 92.75 108 PRO A O 1
ATOM 908 N N . PHE A 1 109 ? 5.718 4.596 7.110 1.00 91.75 109 PHE A N 1
ATOM 909 C CA . PHE A 1 109 ? 5.830 3.194 7.526 1.00 91.75 109 PHE A CA 1
ATOM 910 C C . PHE A 1 109 ? 4.523 2.671 8.138 1.00 91.75 109 PHE A C 1
ATOM 912 O O . PHE A 1 109 ? 4.086 1.567 7.801 1.00 91.75 109 PHE A O 1
ATOM 919 N N . LEU A 1 110 ? 3.893 3.457 9.019 1.00 86.31 110 LEU A N 1
ATOM 920 C CA . LEU A 1 110 ? 2.663 3.107 9.730 1.00 86.31 110 LEU A CA 1
ATOM 921 C C . LEU A 1 110 ? 1.783 4.345 9.928 1.00 86.31 110 LEU A C 1
ATOM 923 O O . LEU A 1 110 ? 2.207 5.319 10.539 1.00 86.31 110 LEU A O 1
ATOM 927 N N . ASN A 1 111 ? 0.525 4.268 9.493 1.00 82.12 1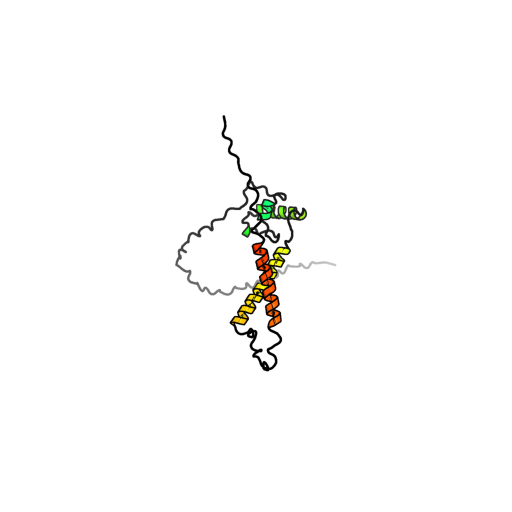11 ASN A N 1
ATOM 928 C CA . ASN A 1 111 ? -0.482 5.288 9.792 1.00 82.12 111 ASN A CA 1
ATOM 929 C C . ASN A 1 111 ? -1.274 4.876 11.043 1.00 82.12 111 ASN A C 1
ATOM 931 O O . ASN A 1 111 ? -2.275 4.151 10.973 1.00 82.12 111 ASN A O 1
ATOM 935 N N . SER A 1 112 ? -0.779 5.290 12.210 1.00 75.88 112 SER A N 1
ATOM 936 C CA . SER A 1 112 ? -1.286 4.911 13.539 1.00 75.88 112 SER A CA 1
ATOM 937 C C . SER A 1 112 ? -2.690 5.446 13.825 1.00 75.88 112 SER A C 1
ATOM 939 O O . SER A 1 112 ? -3.532 4.727 14.366 1.00 75.88 112 SER A O 1
ATOM 941 N N . GLU A 1 113 ? -2.964 6.685 13.424 1.00 77.25 113 GLU A N 1
ATOM 942 C CA . GLU A 1 113 ? -4.138 7.431 13.890 1.00 77.25 113 GLU A CA 1
ATOM 943 C C . GLU A 1 113 ? -5.457 6.830 13.408 1.00 77.25 113 GLU A C 1
ATOM 945 O O . GLU A 1 113 ? -6.346 6.511 14.201 1.00 77.25 113 GLU A O 1
ATOM 950 N N . LYS A 1 114 ? -5.548 6.516 12.116 1.00 74.19 114 LYS A N 1
ATOM 951 C CA . LYS A 1 114 ? -6.755 5.908 11.540 1.00 74.19 114 LYS A CA 1
ATOM 952 C C . LYS A 1 114 ? -7.047 4.520 12.115 1.00 74.19 114 LYS A C 1
ATOM 954 O O . LYS A 1 114 ? -8.201 4.129 12.297 1.00 74.19 114 LYS A O 1
ATOM 959 N N . ASN A 1 115 ? -5.999 3.778 12.469 1.00 73.56 115 ASN A N 1
ATOM 960 C CA . ASN A 1 115 ? -6.137 2.468 13.097 1.00 73.56 115 ASN A CA 1
ATOM 961 C C . ASN A 1 115 ? -6.666 2.560 14.530 1.00 73.56 115 ASN A C 1
ATOM 963 O O . ASN A 1 115 ? -7.454 1.699 14.931 1.00 73.56 115 ASN A O 1
ATOM 967 N N . LYS A 1 116 ? -6.261 3.584 15.291 1.00 79.88 116 LYS A N 1
ATOM 968 C CA . LYS A 1 116 ? -6.778 3.842 16.644 1.00 79.88 116 LYS A CA 1
ATOM 969 C C . LYS A 1 116 ? -8.271 4.164 16.595 1.00 79.88 116 LYS A C 1
ATOM 971 O O . LYS A 1 116 ? -9.044 3.504 17.290 1.00 79.88 116 LYS A O 1
ATOM 976 N N . VAL A 1 117 ? -8.680 5.080 15.712 1.00 81.56 117 VAL A N 1
ATOM 977 C CA . VAL A 1 117 ? -10.093 5.464 15.525 1.00 81.56 117 VAL A CA 1
ATOM 978 C C . VAL A 1 117 ? -10.946 4.247 15.172 1.00 81.56 117 VAL A C 1
ATOM 980 O O . VAL A 1 117 ? -11.927 3.956 15.857 1.00 81.56 117 VAL A O 1
ATOM 983 N N . ARG A 1 118 ? -10.525 3.459 14.176 1.00 80.69 118 ARG A N 1
ATOM 984 C CA . ARG A 1 118 ? -11.266 2.261 13.755 1.00 80.69 118 ARG A CA 1
ATOM 985 C C . ARG A 1 118 ? -11.382 1.216 14.869 1.00 80.69 118 ARG A C 1
ATOM 987 O O . ARG A 1 118 ? -12.434 0.602 15.033 1.00 80.69 118 ARG A O 1
ATOM 994 N N . LYS A 1 119 ? -10.317 1.003 15.654 1.00 81.94 119 LYS A N 1
ATOM 995 C CA . LYS A 1 119 ? -10.343 0.088 16.811 1.00 81.94 119 LYS A CA 1
ATOM 996 C C . LYS A 1 119 ? -11.290 0.584 17.907 1.00 81.94 119 LYS A C 1
ATOM 998 O O . LYS A 1 119 ? -12.006 -0.235 18.481 1.00 81.94 119 LYS A O 1
ATOM 1003 N N . LYS A 1 120 ? -11.300 1.892 18.188 1.00 84.12 120 LYS A N 1
ATOM 1004 C CA . LYS A 1 120 ? -12.201 2.515 19.169 1.00 84.12 120 LYS A CA 1
ATOM 1005 C C . LYS A 1 120 ? -13.665 2.339 18.754 1.00 84.12 120 LYS A C 1
ATOM 1007 O O . LYS A 1 120 ? -14.431 1.752 19.513 1.00 84.12 120 LYS A O 1
ATOM 1012 N N . GLN A 1 121 ? -14.002 2.690 17.512 1.00 82.19 121 GLN A N 1
ATOM 1013 C CA . GLN A 1 121 ? -15.345 2.499 16.948 1.00 82.19 121 GLN A CA 1
ATOM 1014 C C . GLN A 1 121 ? -15.797 1.032 16.991 1.00 82.19 121 GLN A C 1
ATOM 1016 O O . GLN A 1 121 ? -16.932 0.736 17.350 1.00 82.19 121 GLN A O 1
ATOM 1021 N N . PHE A 1 122 ? -14.912 0.082 16.668 1.00 86.00 122 PHE A N 1
ATOM 1022 C CA . PHE A 1 122 ? -15.254 -1.341 16.729 1.00 86.00 122 PHE A CA 1
ATOM 1023 C C . PHE A 1 122 ? -15.547 -1.817 18.161 1.00 86.00 122 PHE A C 1
ATOM 1025 O O . PHE A 1 122 ? -16.498 -2.571 18.367 1.00 86.00 122 PHE A O 1
ATOM 1032 N N . LYS A 1 123 ? -14.761 -1.370 19.154 1.00 84.62 123 LYS A N 1
ATOM 1033 C CA . LYS A 1 123 ? -15.018 -1.668 20.574 1.00 84.62 123 LYS A CA 1
ATOM 1034 C C . LYS A 1 123 ? -16.368 -1.105 21.018 1.00 84.62 123 LYS A C 1
ATOM 1036 O O . LYS A 1 123 ? -17.161 -1.847 21.592 1.00 84.62 123 LYS A O 1
ATOM 1041 N N . GLU A 1 124 ? -16.645 0.158 20.706 1.00 83.06 124 GLU A N 1
ATOM 1042 C CA . GLU A 1 124 ? -17.921 0.812 21.027 1.00 83.06 124 GLU A CA 1
ATOM 1043 C C . GLU A 1 124 ? -19.105 0.078 20.381 1.00 83.06 124 GLU A C 1
ATOM 1045 O O . GLU A 1 124 ? -20.071 -0.264 21.063 1.00 83.06 124 GLU A O 1
ATOM 1050 N N . ASN A 1 125 ? -19.006 -0.267 19.096 1.00 86.62 125 ASN A N 1
ATOM 1051 C CA . ASN A 1 125 ? -20.052 -1.007 18.386 1.00 86.62 125 ASN A CA 1
ATOM 1052 C C . ASN A 1 125 ? -20.265 -2.420 18.946 1.00 86.62 125 ASN A C 1
ATOM 1054 O O . ASN A 1 125 ? -21.405 -2.884 19.010 1.00 86.62 125 ASN A O 1
ATOM 1058 N N . LYS A 1 126 ? -19.199 -3.104 19.385 1.00 88.25 126 LYS A N 1
ATOM 1059 C CA . LYS A 1 126 ? -19.307 -4.414 20.044 1.00 88.25 126 LYS A CA 1
ATOM 1060 C C . LYS A 1 126 ? -20.072 -4.304 21.364 1.00 88.25 126 LYS A C 1
ATOM 1062 O O . LYS A 1 126 ? -21.032 -5.043 21.557 1.00 88.25 126 LYS A O 1
ATOM 1067 N N . VAL A 1 127 ? -19.705 -3.345 22.218 1.00 82.25 127 VAL A N 1
ATOM 1068 C CA . VAL A 1 127 ? -20.396 -3.090 23.496 1.00 82.25 127 VAL A CA 1
ATOM 1069 C C . VAL A 1 127 ? -21.869 -2.754 23.261 1.00 82.25 127 VAL A C 1
ATOM 1071 O O . VAL A 1 127 ? -22.735 -3.331 23.917 1.00 82.25 127 VAL A O 1
ATOM 1074 N N . ARG A 1 128 ? -22.177 -1.892 22.280 1.00 80.25 128 ARG A N 1
ATOM 1075 C CA . ARG A 1 128 ? -23.565 -1.570 21.902 1.00 80.25 128 ARG A CA 1
ATOM 1076 C C . ARG A 1 128 ? -24.350 -2.824 21.512 1.00 80.25 128 ARG A C 1
ATOM 1078 O O . ARG A 1 128 ? -25.437 -3.042 22.038 1.00 80.25 128 ARG A O 1
ATOM 1085 N N . LYS A 1 129 ? -23.785 -3.675 20.652 1.00 81.12 129 LYS A N 1
ATOM 1086 C CA . LYS A 1 129 ? -24.445 -4.897 20.163 1.00 81.12 129 LYS A CA 1
ATOM 1087 C C . LYS A 1 129 ? -24.612 -5.956 21.258 1.00 81.12 129 LYS A C 1
ATOM 1089 O O . LYS A 1 129 ? -25.620 -6.660 21.284 1.00 81.12 129 LYS A O 1
ATOM 1094 N N . ASP A 1 130 ? -23.655 -6.063 22.176 1.00 80.81 130 ASP A N 1
ATOM 1095 C CA . ASP A 1 130 ? -23.747 -6.963 23.329 1.00 80.81 130 ASP A CA 1
ATOM 1096 C C . ASP A 1 130 ? -24.808 -6.485 24.336 1.00 80.81 130 ASP A C 1
ATOM 1098 O O . ASP A 1 130 ? -25.594 -7.300 24.825 1.00 80.81 130 ASP A O 1
ATOM 1102 N N . ASN A 1 131 ? -24.907 -5.175 24.584 1.00 74.75 131 ASN A N 1
ATOM 1103 C CA . ASN A 1 131 ? -25.971 -4.588 25.405 1.00 74.75 131 ASN A CA 1
ATOM 1104 C C . ASN A 1 131 ? -27.355 -4.780 24.764 1.00 74.75 131 ASN A C 1
ATOM 1106 O O . ASN A 1 131 ? -28.292 -5.177 25.453 1.00 74.75 131 ASN A O 1
ATOM 1110 N N . GLU A 1 132 ? -27.472 -4.603 23.445 1.00 77.44 132 GLU A N 1
ATOM 1111 C CA . GLU A 1 132 ? -28.711 -4.854 22.697 1.00 77.44 132 GLU A CA 1
ATOM 1112 C C . GLU A 1 132 ? -29.146 -6.328 22.789 1.00 77.44 132 GLU A C 1
ATOM 1114 O O . GLU A 1 132 ? -30.314 -6.628 23.042 1.00 77.44 132 GLU A O 1
ATOM 1119 N N . ARG A 1 133 ? -28.203 -7.271 22.656 1.00 78.06 133 ARG A N 1
ATOM 1120 C CA . ARG A 1 133 ? -28.462 -8.711 22.833 1.00 78.06 133 ARG A CA 1
ATOM 1121 C C . ARG A 1 133 ? -28.907 -9.051 24.251 1.00 78.06 133 ARG A C 1
ATOM 1123 O O . ARG A 1 133 ? -29.794 -9.884 24.419 1.00 78.06 133 ARG A O 1
ATOM 1130 N N . LYS A 1 134 ? -28.288 -8.450 25.269 1.00 72.62 134 LYS A N 1
ATOM 1131 C CA . LYS A 1 134 ? -28.660 -8.670 26.673 1.00 72.62 134 LYS A CA 1
ATOM 1132 C C . LYS A 1 134 ? -30.036 -8.075 26.996 1.00 72.62 134 LYS A C 1
ATOM 1134 O O . LYS A 1 134 ? -30.795 -8.726 27.706 1.00 72.62 134 LYS A O 1
ATOM 1139 N N . PHE A 1 135 ? -30.378 -6.913 26.433 1.00 65.31 135 PHE A N 1
ATOM 1140 C CA . PHE A 1 135 ? -31.708 -6.304 26.544 1.00 65.31 135 PHE A CA 1
ATOM 1141 C C . PHE A 1 135 ? -32.783 -7.183 25.886 1.00 65.31 135 PHE A C 1
ATOM 1143 O O . PHE A 1 135 ? -33.751 -7.559 26.539 1.00 65.31 135 PHE A O 1
ATOM 1150 N N . LYS A 1 136 ? -32.554 -7.635 24.642 1.00 72.75 136 LYS A N 1
ATOM 1151 C CA . LYS A 1 136 ? -33.460 -8.555 23.922 1.00 72.75 136 LYS A CA 1
ATOM 1152 C C . LYS A 1 136 ? -33.623 -9.924 24.598 1.00 72.75 136 LYS A C 1
ATOM 1154 O O . LYS A 1 136 ? -34.661 -10.550 24.448 1.00 72.75 136 LYS A O 1
ATOM 1159 N N . LYS A 1 137 ? -32.614 -10.398 25.340 1.00 71.31 137 LYS A N 1
ATOM 1160 C CA . LYS A 1 137 ? -32.669 -11.655 26.115 1.00 71.31 137 LYS A CA 1
ATOM 1161 C C . LYS A 1 137 ? -33.219 -11.488 27.541 1.00 71.31 137 LYS A C 1
ATOM 1163 O O . LYS A 1 137 ? -33.143 -12.445 28.305 1.00 71.31 137 LYS A O 1
ATOM 1168 N N . GLY A 1 138 ? -33.678 -10.296 27.938 1.00 66.75 138 GLY A N 1
ATOM 1169 C CA . GLY A 1 138 ? -34.142 -10.027 29.309 1.00 66.75 138 GLY A CA 1
ATOM 1170 C C . GLY A 1 138 ? -33.051 -10.146 30.387 1.00 66.75 138 GLY A C 1
ATOM 1171 O O . GLY A 1 138 ? -33.359 -10.227 31.569 1.00 66.75 138 GLY A O 1
ATOM 1172 N N . LYS A 1 139 ? -31.767 -10.180 29.992 1.00 61.12 139 LYS A N 1
ATOM 1173 C CA . LYS A 1 139 ? -30.605 -10.321 30.894 1.00 61.12 139 LYS A CA 1
ATOM 1174 C C . LYS A 1 139 ? -30.014 -8.983 31.340 1.00 61.12 139 LYS A C 1
ATOM 1176 O O . LYS A 1 139 ? -29.132 -8.962 32.194 1.00 61.12 139 LYS A O 1
ATOM 1181 N N . LEU A 1 140 ? -30.435 -7.874 30.734 1.00 53.06 140 LEU A N 1
ATOM 1182 C CA . LEU A 1 140 ? -30.217 -6.548 31.304 1.00 53.06 140 LEU A CA 1
ATOM 1183 C C . LEU A 1 140 ? -31.388 -6.279 32.250 1.00 53.06 140 LEU A C 1
ATOM 1185 O O . LEU A 1 140 ? -32.535 -6.344 31.812 1.00 53.06 140 LEU A O 1
ATOM 1189 N N . ALA A 1 141 ? -31.106 -5.979 33.519 1.00 53.59 141 ALA A N 1
ATOM 1190 C CA . ALA A 1 141 ? -32.131 -5.480 34.428 1.00 53.59 141 ALA A CA 1
ATOM 1191 C C . ALA A 1 141 ? -32.847 -4.291 33.757 1.00 53.59 141 ALA A C 1
ATOM 1193 O O . ALA A 1 141 ? -32.156 -3.445 33.174 1.00 53.59 141 ALA A O 1
ATOM 1194 N N . PRO A 1 142 ? -34.189 -4.198 33.814 1.00 50.41 142 PRO A N 1
ATOM 1195 C CA . PRO A 1 142 ? -34.876 -2.981 33.419 1.00 50.41 142 PRO A CA 1
ATOM 1196 C C . PRO A 1 142 ? -34.248 -1.850 34.224 1.00 50.41 142 PRO A C 1
ATOM 1198 O O . PRO A 1 142 ? -34.277 -1.873 35.458 1.00 50.41 142 PRO A O 1
ATOM 1201 N N . TRP A 1 143 ? -33.617 -0.895 33.547 1.00 51.88 143 TRP A N 1
ATOM 1202 C CA . TRP A 1 143 ? -33.197 0.307 34.239 1.00 51.88 143 TRP A CA 1
ATOM 1203 C C . TRP A 1 143 ? -34.486 0.973 34.737 1.00 51.88 143 TRP A C 1
ATOM 1205 O O . TRP A 1 143 ? -35.357 1.310 33.942 1.00 51.88 143 TRP A O 1
ATOM 1215 N N . ASN A 1 144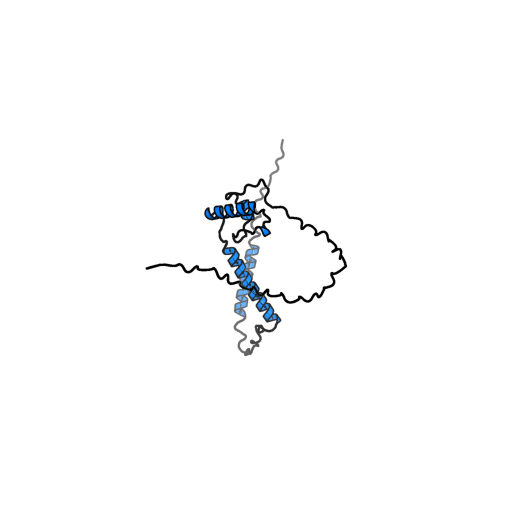 ? -34.610 1.066 36.062 1.00 56.03 144 ASN A N 1
ATOM 1216 C CA . ASN A 1 144 ? -35.757 1.543 36.838 1.00 56.03 144 ASN A CA 1
ATOM 1217 C C . ASN A 1 144 ? -37.028 0.672 36.902 1.00 56.03 144 ASN A C 1
ATOM 1219 O O . ASN A 1 144 ? -37.968 0.816 36.126 1.00 56.03 144 ASN A O 1
ATOM 1223 N N . ARG A 1 145 ? -37.149 -0.064 38.019 1.00 45.44 145 ARG A N 1
ATOM 1224 C CA . ARG A 1 145 ? -38.433 -0.265 38.724 1.00 45.44 145 ARG A CA 1
ATOM 1225 C C . ARG A 1 145 ? -38.293 -0.138 40.249 1.00 45.44 145 ARG A C 1
ATOM 1227 O O . ARG A 1 145 ? -38.956 -0.842 41.000 1.00 45.44 145 ARG A O 1
ATOM 1234 N N . LYS A 1 146 ? -37.422 0.755 40.726 1.00 44.44 146 LYS A N 1
ATOM 1235 C CA . LYS A 1 146 ? -37.345 1.143 42.143 1.00 44.44 146 LYS A CA 1
ATOM 1236 C C . LYS A 1 146 ? -37.213 2.653 42.227 1.00 44.44 146 LYS A C 1
ATOM 1238 O O . LYS A 1 146 ? -36.116 3.164 42.329 1.00 44.44 146 LYS A O 1
ATOM 1243 N N . ASN A 1 147 ? -38.345 3.325 42.046 1.00 47.12 147 ASN A N 1
ATOM 1244 C CA . ASN A 1 147 ? -38.654 4.665 42.551 1.00 47.12 147 ASN A CA 1
ATOM 1245 C C . ASN A 1 147 ? -40.161 4.894 42.355 1.00 47.12 147 ASN A C 1
ATOM 1247 O O . ASN A 1 147 ? -40.602 5.841 41.708 1.00 47.12 147 ASN A O 1
ATOM 1251 N N . LYS A 1 148 ? -40.983 3.979 42.884 1.00 44.56 148 LYS A N 1
ATOM 1252 C CA . LYS A 1 148 ? -42.400 4.268 43.107 1.00 44.56 148 LYS A CA 1
ATOM 1253 C C . LYS A 1 148 ? -42.464 5.002 44.444 1.00 44.56 148 LYS A C 1
ATOM 1255 O O . LYS A 1 148 ? -42.536 4.382 45.490 1.00 44.56 148 LYS A O 1
ATOM 1260 N N . SER A 1 149 ? -42.277 6.317 44.363 1.00 46.84 149 SER A N 1
ATOM 1261 C CA . SER A 1 149 ? -42.794 7.336 45.277 1.00 46.84 149 SER A CA 1
ATOM 1262 C C . SER A 1 149 ? -43.561 6.793 46.498 1.00 46.84 149 SER A C 1
ATOM 1264 O O . SER A 1 149 ? -44.782 6.674 46.448 1.00 46.84 149 SER A O 1
ATOM 1266 N N . THR A 1 150 ? -42.879 6.599 47.622 1.00 51.41 150 THR A N 1
ATOM 1267 C CA . THR A 1 150 ? -43.430 6.990 48.926 1.00 51.41 150 THR A CA 1
ATOM 1268 C C . THR A 1 150 ? -43.099 8.469 49.100 1.00 51.41 150 THR A C 1
ATOM 1270 O O . THR A 1 150 ? -42.134 8.844 49.757 1.00 51.41 150 THR A O 1
ATOM 1273 N N . LYS A 1 151 ? -43.820 9.335 48.378 1.00 44.59 151 LYS A N 1
ATOM 1274 C CA . LYS A 1 151 ? -43.801 10.768 48.671 1.00 44.59 151 LYS A CA 1
ATOM 1275 C C . LYS A 1 151 ? -44.725 10.977 49.857 1.00 44.59 151 LYS A C 1
ATOM 1277 O O . LYS A 1 151 ? -45.941 10.909 49.681 1.00 44.59 151 LYS A O 1
ATOM 1282 N N . ASP A 1 152 ? -44.149 11.274 51.014 1.00 49.47 152 ASP A N 1
ATOM 1283 C CA . ASP A 1 152 ? -44.883 11.943 52.079 1.00 49.47 152 ASP A CA 1
ATOM 1284 C C . ASP A 1 152 ? -45.535 13.212 51.502 1.00 49.47 152 ASP A C 1
ATOM 1286 O O . ASP A 1 152 ? -44.862 14.020 50.848 1.00 49.47 152 ASP A O 1
ATOM 1290 N N . PRO A 1 153 ? -46.848 13.419 51.694 1.00 52.09 153 PRO A N 1
ATOM 1291 C CA . PRO A 1 153 ? -47.577 14.510 51.050 1.00 52.09 153 PRO A CA 1
ATOM 1292 C C . PRO A 1 153 ? -47.194 15.913 51.557 1.00 52.09 153 PRO A C 1
ATOM 1294 O O . PRO A 1 153 ? -47.677 16.899 51.008 1.00 52.09 153 PRO A O 1
ATOM 1297 N N . LYS A 1 154 ? -46.304 16.034 52.551 1.00 54.28 154 LYS A N 1
ATOM 1298 C CA . LYS A 1 154 ? -45.995 17.304 53.230 1.00 54.28 154 LYS A CA 1
ATOM 1299 C C . LYS A 1 154 ? -44.892 18.157 52.585 1.00 54.28 154 LYS A C 1
ATOM 1301 O O . LYS A 1 154 ? -44.651 19.257 53.062 1.00 54.28 154 LYS A O 1
ATOM 1306 N N . ASN A 1 155 ? -44.240 17.719 51.502 1.00 50.22 155 ASN A N 1
ATOM 1307 C CA . ASN A 1 155 ? -43.116 18.469 50.910 1.00 50.22 155 ASN A CA 1
ATOM 1308 C C . ASN A 1 155 ? -43.201 18.618 49.374 1.00 50.22 155 ASN A C 1
ATOM 1310 O O . ASN A 1 155 ? -42.293 18.241 48.633 1.00 50.22 155 ASN A O 1
ATOM 1314 N N . ARG A 1 156 ? -44.332 19.136 48.867 1.00 48.47 156 ARG A N 1
ATOM 1315 C CA . ARG A 1 156 ? -44.545 19.416 47.426 1.00 48.47 156 ARG A CA 1
ATOM 1316 C C . ARG A 1 156 ? -44.148 20.831 46.975 1.00 48.47 156 ARG A C 1
ATOM 1318 O O . ARG A 1 156 ? -44.184 21.090 45.779 1.00 48.47 156 ARG A O 1
ATOM 1325 N N . GLY A 1 157 ? -43.758 21.726 47.884 1.00 44.72 157 GLY A N 1
ATOM 1326 C CA . GLY A 1 157 ? -43.654 23.162 47.582 1.00 44.72 157 GLY A CA 1
ATOM 1327 C C . GLY A 1 157 ? -42.317 23.676 47.035 1.00 44.72 157 GLY A C 1
ATOM 1328 O O . GLY A 1 157 ? -42.299 24.725 46.408 1.00 44.72 157 GLY A O 1
ATOM 1329 N N . TYR A 1 158 ? -41.191 22.981 47.232 1.00 46.75 158 TYR A N 1
ATOM 1330 C CA . TYR A 1 158 ? -39.884 23.668 47.178 1.00 46.75 158 TYR A CA 1
ATOM 1331 C C . TYR A 1 158 ? -38.972 23.387 45.971 1.00 46.75 158 TYR A C 1
ATOM 1333 O O . TYR A 1 158 ? -37.864 23.919 45.913 1.00 46.75 158 TYR A O 1
ATOM 1341 N N . THR A 1 159 ? -39.387 22.591 44.980 1.00 52.41 159 THR A N 1
ATOM 1342 C CA . THR A 1 159 ? -38.463 22.148 43.905 1.00 52.41 159 THR A CA 1
ATOM 1343 C C . THR A 1 159 ? -38.932 22.347 42.463 1.00 52.41 159 THR A C 1
ATOM 1345 O O . THR A 1 159 ? -38.152 22.078 41.550 1.00 52.41 159 THR A O 1
ATOM 1348 N N . GLN A 1 160 ? -40.138 22.867 42.206 1.00 47.31 160 GLN A N 1
ATOM 1349 C CA . GLN A 1 160 ? -40.605 23.071 40.823 1.00 47.31 160 GLN A CA 1
ATOM 1350 C C . GLN A 1 160 ? -40.203 24.417 40.190 1.00 47.31 160 GLN A C 1
ATOM 1352 O O . GLN A 1 160 ? -40.068 24.477 38.968 1.00 47.31 160 GLN A O 1
ATOM 1357 N N . ASP A 1 161 ? -39.914 25.462 40.972 1.00 50.31 161 ASP A N 1
ATOM 1358 C CA . ASP A 1 161 ? -39.700 26.805 40.404 1.00 50.31 161 ASP A CA 1
ATOM 1359 C C . ASP A 1 161 ? -38.297 27.064 39.833 1.00 50.31 161 ASP A C 1
ATOM 1361 O O . ASP A 1 161 ? -38.144 27.796 38.852 1.00 50.31 161 ASP A O 1
ATOM 1365 N N . LYS A 1 162 ? -37.247 26.422 40.362 1.00 46.94 162 LYS A N 1
ATOM 1366 C CA . LYS A 1 162 ? -35.867 26.698 39.908 1.00 46.94 162 LYS A CA 1
ATOM 1367 C C . LYS A 1 162 ? -35.580 26.162 38.497 1.00 46.94 162 LYS A C 1
ATOM 1369 O O . LYS A 1 162 ? -34.869 26.804 37.727 1.00 46.94 162 LYS A O 1
ATOM 1374 N N . ASN A 1 163 ? -36.183 25.032 38.120 1.00 47.03 163 ASN A N 1
ATOM 1375 C CA . ASN A 1 163 ? -35.988 24.436 36.792 1.00 47.03 163 ASN A CA 1
ATOM 1376 C C . ASN A 1 163 ? -36.831 25.097 35.689 1.00 47.03 163 ASN A C 1
ATOM 1378 O O . ASN A 1 163 ? -36.437 25.054 34.521 1.00 47.03 163 ASN A O 1
ATOM 1382 N N . ARG A 1 164 ? -37.951 25.750 36.031 1.00 50.56 164 ARG A N 1
ATOM 1383 C CA . ARG A 1 164 ? -38.735 26.545 35.069 1.00 50.56 164 ARG A CA 1
ATOM 1384 C C . ARG A 1 164 ? -38.005 27.827 34.667 1.00 50.56 164 ARG A C 1
ATOM 1386 O O . ARG A 1 164 ? -37.969 28.162 33.487 1.00 50.56 164 ARG A O 1
ATOM 1393 N N . ARG A 1 165 ? -37.350 28.494 35.625 1.00 48.62 165 ARG A N 1
ATOM 1394 C CA . ARG A 1 165 ? -36.622 29.749 35.376 1.00 48.62 165 ARG A CA 1
ATOM 1395 C C . ARG A 1 165 ? -35.370 29.534 34.506 1.00 48.62 165 ARG A C 1
ATOM 1397 O O . ARG A 1 165 ? -35.161 30.256 33.539 1.00 48.62 165 ARG A O 1
ATOM 1404 N N . TYR A 1 166 ? -34.614 28.455 34.743 1.00 45.06 166 TYR A N 1
ATOM 1405 C CA . TYR A 1 166 ? -33.412 28.133 33.953 1.00 45.06 166 TYR A CA 1
ATOM 1406 C C . TYR A 1 166 ? -33.711 27.714 32.499 1.00 45.06 166 TYR A C 1
ATOM 1408 O O . TYR A 1 166 ? -32.897 27.924 31.597 1.00 45.06 166 TYR A O 1
ATOM 1416 N N . THR A 1 167 ? -34.880 27.115 32.254 1.00 54.66 167 THR A N 1
ATOM 1417 C CA . THR A 1 167 ? -35.298 26.674 30.913 1.00 54.66 167 THR A CA 1
ATOM 1418 C C . THR A 1 167 ? -35.940 27.796 30.094 1.00 54.66 167 THR A C 1
ATOM 1420 O O . THR A 1 167 ? -35.750 27.831 28.877 1.00 54.66 167 THR A O 1
ATOM 1423 N N . GLN A 1 168 ? -36.616 28.759 30.733 1.00 53.59 168 GLN A N 1
ATOM 1424 C CA . GLN A 1 168 ? -37.146 29.945 30.049 1.00 53.59 168 GLN A CA 1
ATOM 1425 C C . GLN A 1 168 ? -36.042 30.921 29.602 1.00 53.59 168 GLN A C 1
ATOM 1427 O O . GLN A 1 168 ? -36.099 31.407 28.470 1.00 53.59 168 GLN A O 1
ATOM 1432 N N . ASP A 1 169 ? -34.996 31.141 30.409 1.00 54.25 169 ASP A N 1
ATOM 1433 C CA . ASP A 1 169 ? -33.914 32.080 30.058 1.00 54.25 169 ASP A CA 1
ATOM 1434 C C . ASP A 1 169 ? -33.015 31.584 28.909 1.00 54.25 169 ASP A C 1
ATOM 1436 O O . ASP A 1 169 ? -32.584 32.377 28.066 1.00 54.25 169 ASP A O 1
ATOM 1440 N N . LYS A 1 170 ? -32.773 30.267 28.796 1.00 52.03 170 LYS A N 1
ATOM 1441 C CA . LYS A 1 170 ? -31.998 29.702 27.670 1.00 52.03 170 LYS A CA 1
ATOM 1442 C C . LYS A 1 170 ? -32.740 29.786 26.336 1.00 52.03 170 LYS A C 1
ATOM 1444 O O . LYS A 1 170 ? -32.114 30.084 25.319 1.00 52.03 170 LYS A O 1
ATOM 1449 N N . ASN A 1 171 ? -34.056 29.576 26.338 1.00 54.38 171 ASN A N 1
ATOM 1450 C CA . ASN A 1 171 ? -34.855 29.677 25.116 1.00 54.38 171 ASN A CA 1
ATOM 1451 C C . ASN A 1 171 ? -35.045 31.135 24.667 1.00 54.38 171 ASN A C 1
ATOM 1453 O O . ASN A 1 171 ? -35.031 31.385 23.465 1.00 54.38 171 ASN A O 1
ATOM 1457 N N . ARG A 1 172 ? -35.113 32.104 25.596 1.00 54.03 172 ARG A N 1
ATOM 1458 C CA . ARG A 1 172 ? -35.156 33.544 25.267 1.00 54.03 172 ARG A CA 1
ATOM 1459 C C . ARG A 1 172 ? -33.884 34.040 24.568 1.00 54.03 172 ARG A C 1
ATOM 1461 O O . ARG A 1 172 ? -33.978 34.826 23.624 1.00 54.03 172 ARG A O 1
ATOM 1468 N N . ARG A 1 173 ? -32.706 33.560 24.992 1.00 52.22 173 ARG A N 1
ATOM 1469 C CA . ARG A 1 173 ? -31.409 33.927 24.385 1.00 52.22 173 ARG A CA 1
ATOM 1470 C C . ARG A 1 173 ? -31.272 33.408 22.951 1.00 52.22 173 ARG A C 1
ATOM 1472 O O . ARG A 1 173 ? -30.857 34.147 22.069 1.00 52.22 173 ARG A O 1
ATOM 1479 N N . TYR A 1 174 ? -31.716 32.176 22.697 1.00 45.88 174 TYR A N 1
ATOM 1480 C CA . TYR A 1 174 ? -31.638 31.557 21.367 1.00 45.88 174 TYR A CA 1
ATOM 1481 C C . TYR A 1 174 ? -32.569 32.215 20.331 1.00 45.88 174 TYR A C 1
ATOM 1483 O O . TYR A 1 174 ? -32.282 32.201 19.134 1.00 45.88 174 TYR A O 1
ATOM 1491 N N . THR A 1 175 ? -33.682 32.805 20.779 1.00 56.09 175 THR A N 1
ATOM 1492 C CA . THR A 1 175 ? -34.630 33.515 19.906 1.00 56.09 175 THR A CA 1
ATOM 1493 C C . THR A 1 175 ? -34.241 34.970 19.623 1.00 56.09 175 THR A C 1
ATOM 1495 O O . THR A 1 175 ? -34.623 35.489 18.580 1.00 56.09 175 THR A O 1
ATOM 1498 N N . GLN A 1 176 ? -33.467 35.632 20.496 1.00 55.06 176 GLN A N 1
ATOM 1499 C CA . GLN A 1 176 ? -33.002 37.008 20.247 1.00 55.06 176 GLN A CA 1
ATOM 1500 C C . GLN A 1 176 ? -31.859 37.078 19.225 1.00 55.06 176 GLN A C 1
ATOM 1502 O O . GLN A 1 176 ? -31.819 38.016 18.431 1.00 55.06 176 GLN A O 1
ATOM 1507 N N . ASP A 1 177 ? -30.974 36.079 19.187 1.00 53.16 177 ASP A N 1
ATOM 1508 C CA . ASP A 1 177 ? -29.835 36.085 18.257 1.00 53.16 177 ASP A CA 1
ATOM 1509 C C . ASP A 1 177 ? -30.239 35.729 16.815 1.00 53.16 177 ASP A C 1
ATOM 1511 O O . ASP A 1 177 ? -29.638 36.230 15.867 1.00 53.16 177 ASP A O 1
ATOM 1515 N N . LYS A 1 178 ? -31.317 34.954 16.616 1.00 52.41 178 LYS A N 1
ATOM 1516 C CA . LYS A 1 178 ? -31.846 34.658 15.268 1.00 52.41 178 LYS A CA 1
ATOM 1517 C C . LYS A 1 178 ? -32.552 35.841 14.596 1.00 52.41 178 LYS A C 1
ATOM 1519 O O . LYS A 1 178 ? -32.590 35.884 13.373 1.00 52.41 178 LYS A O 1
ATOM 1524 N N . ASN A 1 179 ? -33.050 36.808 15.369 1.00 53.53 179 ASN A N 1
ATOM 1525 C CA . ASN A 1 179 ? -33.719 38.004 14.840 1.00 53.53 179 ASN A CA 1
ATOM 1526 C C . ASN A 1 179 ? -32.788 39.225 14.705 1.00 53.53 179 ASN A C 1
ATOM 1528 O O . ASN A 1 179 ? -33.219 40.245 14.179 1.00 53.53 179 ASN A O 1
ATOM 1532 N N . ARG A 1 180 ? -31.516 39.142 15.130 1.00 50.00 180 ARG A N 1
ATOM 1533 C CA . ARG A 1 180 ? -30.508 40.201 14.898 1.00 50.00 180 ARG A CA 1
ATOM 1534 C C . ARG A 1 180 ? -29.773 40.084 13.557 1.00 50.00 180 ARG A C 1
ATOM 1536 O O . ARG A 1 180 ? -29.108 41.031 13.160 1.00 50.00 180 ARG A O 1
ATOM 1543 N N . GLY A 1 181 ? -29.894 38.953 12.858 1.00 45.44 181 GLY A N 1
ATOM 1544 C CA . GLY A 1 181 ? -29.137 38.660 11.633 1.00 45.44 181 GLY A CA 1
ATOM 1545 C C . GLY A 1 181 ? -29.830 38.982 10.304 1.00 45.44 181 GLY A C 1
ATOM 1546 O O . GLY A 1 181 ? -29.301 38.599 9.271 1.00 45.44 181 GLY A O 1
ATOM 1547 N N . TYR A 1 182 ? -31.000 39.635 10.306 1.00 45.97 182 TYR A N 1
ATOM 1548 C CA . TYR A 1 182 ? -31.783 39.907 9.082 1.00 45.97 182 TYR A CA 1
ATOM 1549 C C . TYR A 1 182 ? -32.171 41.382 8.886 1.00 45.97 182 TYR A C 1
ATOM 1551 O O . TYR A 1 182 ? -33.042 41.702 8.080 1.00 45.97 182 TYR A O 1
ATOM 1559 N N . THR A 1 183 ? -31.515 42.306 9.592 1.00 55.28 183 THR A N 1
ATOM 1560 C CA . THR A 1 183 ? -31.733 43.751 9.421 1.00 55.28 183 THR A CA 1
ATOM 1561 C C . THR A 1 183 ? -30.421 44.531 9.429 1.00 55.28 183 THR A C 1
ATOM 1563 O O . THR A 1 183 ? -30.278 45.468 10.203 1.00 55.28 183 THR A O 1
ATOM 1566 N N . GLN A 1 184 ? -29.458 44.155 8.589 1.00 51.94 184 GLN A N 1
ATOM 1567 C CA . GLN A 1 184 ? -28.389 45.048 8.125 1.00 51.94 184 GLN A CA 1
ATOM 1568 C C . GLN A 1 184 ? -27.932 44.579 6.746 1.00 51.94 184 GLN A C 1
ATOM 1570 O O . GLN A 1 184 ? -26.942 43.886 6.674 1.00 51.94 184 GLN A O 1
ATOM 1575 N N . ASP A 1 185 ? -28.709 44.885 5.700 1.00 48.12 185 ASP A N 1
ATOM 1576 C CA . ASP A 1 185 ? -28.277 44.873 4.284 1.00 48.12 185 ASP A CA 1
ATOM 1577 C C . ASP A 1 185 ? -29.324 45.598 3.404 1.00 48.12 185 ASP A C 1
ATOM 1579 O O . ASP A 1 185 ? -29.696 45.161 2.320 1.00 48.12 185 ASP A O 1
ATOM 1583 N N . ARG A 1 186 ? -29.881 46.719 3.895 1.00 50.53 186 ARG A N 1
ATOM 1584 C CA . ARG A 1 186 ? -30.870 47.528 3.145 1.00 50.53 186 ARG A CA 1
ATOM 1585 C C . ARG A 1 186 ? -30.491 49.000 2.990 1.00 50.53 186 ARG A C 1
ATOM 1587 O O . ARG A 1 186 ? -31.362 49.861 2.896 1.00 50.53 186 ARG A O 1
ATOM 1594 N N . LYS A 1 187 ? -29.193 49.294 2.975 1.00 55.59 187 LYS A N 1
ATOM 1595 C CA . LYS A 1 187 ? -28.647 50.589 2.556 1.00 55.59 187 LYS A CA 1
ATOM 1596 C C . LYS A 1 187 ? -27.342 50.320 1.821 1.00 55.59 187 LYS A C 1
ATOM 1598 O O . LYS A 1 187 ? -26.366 49.998 2.484 1.00 55.59 187 LYS A O 1
ATOM 1603 N N . ASN A 1 188 ? -27.403 50.358 0.488 1.00 54.03 188 ASN A N 1
ATOM 1604 C CA . ASN A 1 188 ? -26.346 50.698 -0.480 1.00 54.03 188 ASN A CA 1
ATOM 1605 C C . ASN A 1 188 ? -26.620 50.003 -1.826 1.00 54.03 188 ASN A C 1
ATOM 1607 O O . ASN A 1 188 ? -25.815 49.215 -2.305 1.00 54.03 188 ASN A O 1
ATOM 1611 N N . GLU A 1 189 ? -27.754 50.318 -2.450 1.00 45.06 189 GLU A N 1
ATOM 1612 C CA . GLU A 1 189 ? -27.856 50.268 -3.909 1.00 45.06 189 GLU A CA 1
ATOM 1613 C C . GLU A 1 189 ? -28.007 51.712 -4.373 1.00 45.06 189 GLU A C 1
ATOM 1615 O O . GLU A 1 189 ? -29.063 52.336 -4.283 1.00 45.06 189 GLU A O 1
ATOM 1620 N N . SER A 1 190 ? -26.868 52.281 -4.748 1.00 53.28 190 SER A N 1
ATOM 1621 C CA . SER A 1 190 ? -26.770 53.500 -5.530 1.00 53.28 190 SER A CA 1
ATOM 1622 C C . SER A 1 190 ? -27.465 53.293 -6.876 1.00 53.28 190 SER A C 1
ATOM 1624 O O . SER A 1 190 ? -27.155 52.353 -7.605 1.00 53.28 190 SER A O 1
ATOM 1626 N N . ASN A 1 191 ? -28.385 54.205 -7.182 1.00 51.19 191 ASN A N 1
ATOM 1627 C CA . ASN A 1 191 ? -29.064 54.358 -8.464 1.00 51.19 191 ASN A CA 1
ATOM 1628 C C . ASN A 1 191 ? -28.078 54.335 -9.651 1.00 51.19 191 ASN A C 1
ATOM 1630 O O . ASN A 1 191 ? -27.141 55.136 -9.653 1.00 51.19 191 ASN A O 1
ATOM 1634 N N . PRO A 1 192 ? -28.313 53.544 -10.713 1.00 48.91 192 PRO A N 1
ATOM 1635 C CA . PRO A 1 192 ? -27.758 53.851 -12.022 1.00 48.91 192 PRO A CA 1
ATOM 1636 C C . PRO A 1 192 ? -28.594 54.974 -12.652 1.00 48.91 192 PRO A C 1
ATOM 1638 O O . PRO A 1 192 ? -29.703 54.756 -13.140 1.00 48.91 192 PRO A O 1
ATOM 1641 N N . SER A 1 193 ? -28.072 56.200 -12.623 1.00 48.78 193 SER A N 1
ATOM 1642 C CA . SER A 1 193 ? -28.556 57.275 -13.487 1.00 48.78 193 SER A CA 1
ATOM 1643 C C . SER A 1 193 ? -28.252 56.911 -14.938 1.00 48.78 193 SER A C 1
ATOM 1645 O O . SER A 1 193 ? -27.099 56.845 -15.359 1.00 48.78 193 SER A O 1
ATOM 1647 N N . ASN A 1 194 ? -29.326 56.661 -15.672 1.00 47.84 194 ASN A N 1
ATOM 1648 C CA . ASN A 1 194 ? -29.377 56.479 -17.108 1.00 47.84 194 ASN A CA 1
ATOM 1649 C C . ASN A 1 194 ? -29.068 57.825 -17.796 1.00 47.84 194 ASN A C 1
ATOM 1651 O O . ASN A 1 194 ? -29.891 58.737 -17.731 1.00 47.84 194 ASN A O 1
ATOM 1655 N N . SER A 1 195 ? -27.903 57.969 -18.434 1.00 47.81 195 SER A N 1
ATOM 1656 C CA . SER A 1 195 ? -27.650 59.036 -19.411 1.00 47.81 195 SER A CA 1
ATOM 1657 C C . SER A 1 195 ? -27.478 58.406 -20.790 1.00 47.81 195 SER A C 1
ATOM 1659 O O . SER A 1 195 ? -26.448 57.800 -21.087 1.00 47.81 195 SER A O 1
ATOM 1661 N N . ASN A 1 196 ? -28.524 58.544 -21.602 1.00 50.66 196 ASN A N 1
ATOM 1662 C CA . ASN A 1 196 ? -28.515 58.265 -23.031 1.00 50.66 196 ASN A CA 1
ATOM 1663 C C . ASN A 1 196 ? -27.578 59.233 -23.764 1.00 50.66 196 ASN A C 1
ATOM 1665 O O . ASN A 1 196 ? -27.361 60.360 -23.317 1.00 50.66 196 ASN A O 1
ATOM 1669 N N . GLY A 1 197 ? -27.029 58.750 -24.876 1.00 46.47 197 GLY A N 1
ATOM 1670 C CA . GLY A 1 197 ? -26.010 59.423 -25.664 1.00 46.47 197 GLY A CA 1
ATOM 1671 C C . GLY A 1 197 ? -26.490 60.565 -26.555 1.00 46.47 197 GLY A C 1
ATOM 1672 O O . GLY A 1 197 ? -27.682 60.849 -26.675 1.00 46.47 197 GLY A O 1
ATOM 1673 N N . ASN A 1 198 ? -25.486 61.156 -27.197 1.00 47.16 198 ASN A N 1
ATOM 1674 C CA . ASN A 1 198 ? -25.466 61.634 -28.576 1.00 47.16 198 ASN A CA 1
ATOM 1675 C C . ASN A 1 198 ? -24.063 61.362 -29.125 1.00 47.16 198 ASN A C 1
ATOM 1677 O O . ASN A 1 198 ? -23.102 61.526 -28.338 1.00 47.16 198 ASN A O 1
#

pLDDT: mean 70.97, std 17.83, range [44.44, 97.88]

Foldseek 3Di:
DDDDDDDPDDPPPPPPPPPPPDPDDPPPPDPDPPDPPPPPVPVPPPPPLPDQPDDPPDDQALPPVVVLVVQADPQQHGHDCVVNVDDPVVSVSSVVSSVVNVVVVVTDPGDPPVVVVVVVVVVVVVVVVVVVVCVVVVNDPPPDPPDPDPDPPPPPPDPDPPVVVVVVVVVVVVVVVVVVPPPPDPPDDDDDDDDDDD

Organism: Passiflora suberosa (NCBI:txid133504)

Secondary structure (DSSP, 8-state):
---------------------PPPP----PPP-----------------PPPSS-TT----TT-HHHHHTTB-TTSPBPPHHHHT--HHHHHHHHHHHHHHHHTTSS-S--HHHHHHHHHHHHHHHHHHHHHHHHHTT-SPPS---------TT--SSSSHHHHHHHHHHHHHHHHHHTSSSSS--S-----------

Sequence (198 aa):
MEKQTMDKSKQAFHKLKQAFRKPPTPKQAFPKPTKSKKFFRKHKQSFRKRSNPIGPRDPIFFGNLRLLFRFISEQGKILPRRVTRLTLKQQRKITLSIKQARILALLPFLNSEKNKVRKKQFKENKVRKDNERKFKKGKLAPWNRKNKSTKDPKNRGYTQDKNRRYTQDKNRRYTQDKNRGYTQDRKNESNPSNSNGN

Radius of gyration: 45.23 Å; chains: 1; bounding box: 112×134×82 Å

InterPro domains:
  IPR001648 Small ribosomal subunit protein bS18 [MF_00270] (37-112)
  IPR001648 Small ribosomal subunit protein bS18 [PF01084] (62-107)
  IPR001648 Small ribosomal subunit protein bS18 [PR00974] (67-77)
  IPR001648 Small ribosomal subunit protein bS18 [PR00974] (77-84)
  IPR001648 Small ribosomal subunit protein bS18 [PR00974] (85-99)
  IPR001648 Small ribosomal subunit protein bS18 [PR00974] (99-109)
  IPR001648 Small ribosomal subunit protein bS18 [PTHR13479] (14-134)
  IPR001648 Small ribosomal subunit protein bS18 [TIGR00165] (58-111)
  IPR036870 Small ribosomal subunit protein bS18 superfamily [G3DSA:4.10.640.10] (25-115)
  IPR036870 Small ribosomal subunit protein bS18 superfamily [SSF46911] (55-112)